Protein AF-A0A3R7BDP9-F1 (afdb_monomer_lite)

Secondary structure (DSSP, 8-state):
-HHHHHHHHHHHTTPPPHHHHHHHHHHHTTS----------S------TTHHHHHHHHHHHHHHHHHH-HHHHHHHSHHHIIIIIHHHHHHHTT-S-HHHHHHHHHHHHHHHHHHGGG-HHHHHHIIIIIIIHHHH-TTS-HHHHHHHHHHHHHHHH-HHHHHHHIIIIIT-SSS--HHHHHHHHHHHHHT-----S----TTS-HHHHHHHHHHHHHHHHHHHHHHHHHHHHHHHHTTHHHHHHHHHHHTT-SS------------------SSS--HHHHHHHHHHHHHHHHHHHHHHHH-HHHHHHHHHHTTSS-SSHHHHHHHHHHTTTTS-S--

Foldseek 3Di:
DVLVLLQVLLVLLQDDAPQLVVVVVVVVPPDDDDDDDDDDDPDPDDRPVCSVVSNLVSLVVLLVCLVPVPDVCLVPCLVVCVPRVLVSLVSQCPDPDLSSVLSSLSSVLSCCVRHVVSCLVSVLCCCVCRLLVLLVDPPHDLSSVLSSLVSLLSCLLALVSLLCLCLSAVLDLVHHRSSVSSLVSLVCLLVFPPPPDDDPDPPDDPVRVVVVVVSSVSSNVSSVSSVCSNVVSVCVVVCVVVVVVVVVVVVVPPDDDDDDDDPDPDDDPQPCPPDNAHSVRSNVVSVVVVVQLLVLLVLCQVPVVRSVVSCCVVVVFPPDPVRVVVCCVVCVVSHDPPD

pLDDT: mean 80.29, std 20.49, range [28.42, 98.0]

Radius of gyration: 26.38 Å; chains: 1; bounding box: 64×90×65 Å

InterPro domains:
  IPR000904 Sec7 domain [PF01369] (291-339)
  IPR016024 Armadillo-type fold [SSF48371] (57-263)
  IPR032691 Mon2/Sec7/BIG1-like, HUS domain [PF12783] (1-177)
  IPR035999 Sec7 domain superfamily [SSF48425] (283-339)

Structure (mmCIF, N/CA/C/O backbone):
data_AF-A0A3R7BDP9-F1
#
_entry.id   AF-A0A3R7BDP9-F1
#
loop_
_atom_site.group_PDB
_atom_site.id
_atom_site.type_symbol
_atom_site.label_atom_id
_atom_site.label_alt_id
_atom_site.label_comp_id
_atom_site.label_asym_id
_atom_site.label_entity_id
_atom_site.label_seq_id
_atom_site.pdbx_PDB_ins_code
_atom_site.Cartn_x
_atom_site.Cartn_y
_atom_site.Cartn_z
_atom_site.occupancy
_atom_site.B_iso_or_equiv
_atom_site.auth_seq_id
_atom_site.auth_comp_id
_atom_site.auth_asym_id
_atom_site.auth_atom_id
_atom_site.pdbx_PDB_model_num
ATOM 1 N N . ASP A 1 1 ? -26.318 16.626 -6.278 1.00 86.50 1 ASP A N 1
ATOM 2 C CA . ASP A 1 1 ? -26.434 16.432 -4.813 1.00 86.50 1 ASP A CA 1
ATOM 3 C C . ASP A 1 1 ? -25.473 15.398 -4.231 1.00 86.50 1 ASP A C 1
ATOM 5 O O . ASP A 1 1 ? -24.670 15.774 -3.387 1.00 86.50 1 ASP A O 1
ATOM 9 N N . ALA A 1 2 ? -25.443 14.146 -4.709 1.00 91.94 2 ALA A N 1
ATOM 10 C CA . ALA A 1 2 ? -24.573 13.096 -4.142 1.00 91.94 2 ALA A CA 1
ATOM 11 C C . ALA A 1 2 ? -23.064 13.447 -4.097 1.00 91.94 2 ALA A C 1
ATOM 13 O O . ALA A 1 2 ? -22.406 13.220 -3.085 1.00 91.94 2 ALA A O 1
ATOM 14 N N . PHE A 1 3 ? -22.520 14.070 -5.151 1.00 93.75 3 PHE A N 1
ATOM 15 C CA . PHE A 1 3 ? -21.126 14.544 -5.179 1.00 93.75 3 PHE A CA 1
ATOM 16 C C . PHE A 1 3 ? -20.821 15.586 -4.096 1.00 93.75 3 PHE A C 1
ATOM 18 O O . PHE A 1 3 ? -19.758 15.554 -3.478 1.00 93.75 3 PHE A O 1
ATOM 25 N N . LEU A 1 4 ? -21.758 16.509 -3.854 1.00 95.62 4 LEU A N 1
ATOM 26 C CA . LEU A 1 4 ? -21.604 17.543 -2.834 1.00 95.62 4 LEU A CA 1
ATOM 27 C C . LEU A 1 4 ? -21.655 16.932 -1.437 1.00 95.62 4 LEU A C 1
ATOM 29 O O . LEU A 1 4 ? -20.818 17.285 -0.614 1.00 95.62 4 LEU A O 1
ATOM 33 N N . LEU A 1 5 ? -22.575 15.993 -1.194 1.00 96.12 5 LEU A N 1
ATOM 34 C CA . LEU A 1 5 ? -22.660 15.271 0.074 1.00 96.12 5 LEU A CA 1
ATOM 35 C C . LEU A 1 5 ? -21.362 14.509 0.366 1.00 96.12 5 LEU A C 1
ATOM 37 O O . LEU A 1 5 ? -20.762 14.715 1.417 1.00 96.12 5 LEU A O 1
ATOM 41 N N . PHE A 1 6 ? -20.888 13.700 -0.586 1.00 97.06 6 PHE A N 1
ATOM 42 C CA . PHE A 1 6 ? -19.653 12.928 -0.430 1.00 97.06 6 PHE A CA 1
ATOM 43 C C . PHE A 1 6 ? -18.446 13.831 -0.149 1.00 97.06 6 PHE A C 1
ATOM 45 O O . PHE A 1 6 ? -17.682 13.593 0.787 1.00 97.06 6 PHE A O 1
ATOM 52 N N . ARG A 1 7 ? -18.309 14.923 -0.914 1.00 96.94 7 ARG A N 1
ATOM 53 C CA . ARG A 1 7 ? -17.251 15.914 -0.699 1.00 96.94 7 ARG A CA 1
ATOM 54 C C . ARG A 1 7 ? -17.352 16.566 0.680 1.00 96.94 7 ARG A C 1
ATOM 56 O O . ARG A 1 7 ? -16.331 16.757 1.334 1.00 96.94 7 ARG A O 1
ATOM 63 N N . SER A 1 8 ? -18.555 16.929 1.118 1.00 97.06 8 SER A N 1
ATOM 64 C CA . SER A 1 8 ? -18.778 17.539 2.432 1.00 97.06 8 SER A CA 1
ATOM 65 C C . SER A 1 8 ? -18.408 16.586 3.565 1.00 97.06 8 SER A C 1
ATOM 67 O O . SER A 1 8 ? -17.702 17.010 4.474 1.00 97.06 8 SER A O 1
ATOM 69 N N . LEU A 1 9 ? -18.785 15.306 3.476 1.00 97.50 9 LEU A N 1
ATOM 70 C CA . LEU A 1 9 ? -18.394 14.285 4.453 1.00 97.50 9 LEU A CA 1
ATOM 71 C C . LEU A 1 9 ? -16.869 14.147 4.544 1.00 97.50 9 LEU A C 1
ATOM 73 O O . LEU A 1 9 ? -16.326 14.226 5.642 1.00 97.50 9 LEU A O 1
ATOM 77 N N . CYS A 1 10 ? -16.171 14.067 3.404 1.00 97.44 10 CYS A N 1
ATOM 78 C CA . CYS A 1 10 ? -14.703 14.029 3.383 1.00 97.44 10 CYS A CA 1
ATOM 79 C C . CYS A 1 10 ? -14.077 15.278 4.029 1.00 97.44 10 CYS A C 1
ATOM 81 O O . CYS A 1 10 ? -13.049 15.206 4.691 1.00 97.44 10 CYS A O 1
ATOM 83 N N . ARG A 1 11 ? -14.677 16.460 3.843 1.00 95.31 11 ARG A N 1
ATOM 84 C CA . ARG A 1 11 ? -14.175 17.696 4.467 1.00 95.31 11 ARG A CA 1
ATOM 85 C C . ARG A 1 11 ? -14.415 17.729 5.971 1.00 95.31 11 ARG A C 1
ATOM 87 O O . ARG A 1 11 ? -13.566 18.239 6.694 1.00 95.31 11 ARG A O 1
ATOM 94 N N . ILE A 1 12 ? -15.549 17.212 6.441 1.00 94.44 12 ILE A N 1
ATOM 95 C CA . ILE A 1 12 ? -15.834 17.121 7.877 1.00 94.44 12 ILE A CA 1
ATOM 96 C C . ILE A 1 12 ? -14.863 16.133 8.533 1.00 94.44 12 ILE A C 1
ATOM 98 O O . ILE A 1 12 ? -14.304 16.454 9.581 1.00 94.44 12 ILE A O 1
ATOM 102 N N . SER A 1 13 ? -14.566 15.002 7.884 1.00 95.38 13 SER A N 1
ATOM 103 C CA . SER A 1 13 ? -13.598 14.027 8.395 1.00 95.38 13 SER A CA 1
ATOM 104 C C . SER A 1 13 ? -12.151 14.532 8.431 1.00 95.38 13 SER A C 1
ATOM 106 O O . SER A 1 13 ? -11.326 13.900 9.078 1.00 95.38 13 SER A O 1
ATOM 108 N N . MET A 1 14 ? -11.829 15.668 7.804 1.00 90.75 14 MET A N 1
ATOM 109 C CA . MET A 1 14 ? -10.498 16.299 7.837 1.00 90.75 14 MET A CA 1
ATOM 110 C C . MET A 1 14 ? -10.357 17.420 8.873 1.00 90.75 14 MET A C 1
ATOM 112 O O . MET A 1 14 ? -9.283 18.013 8.997 1.00 90.75 14 MET A O 1
ATOM 116 N N . ARG A 1 15 ? -11.419 17.759 9.620 1.00 88.38 15 ARG A N 1
ATOM 117 C CA . ARG A 1 15 ? -11.328 18.813 10.642 1.00 88.38 15 ARG A CA 1
ATOM 118 C C . ARG A 1 15 ? -10.233 18.472 11.656 1.00 88.38 15 ARG A C 1
ATOM 120 O O . ARG A 1 15 ? -10.148 17.335 12.125 1.00 88.38 15 ARG A O 1
ATOM 127 N N . SER A 1 16 ? -9.381 19.455 11.945 1.00 80.31 16 SER A N 1
ATOM 128 C CA . SER A 1 16 ? -8.284 19.280 12.893 1.00 80.31 16 SER A CA 1
ATOM 129 C C . SER A 1 16 ? -8.830 19.127 14.306 1.00 80.31 16 SER A C 1
ATOM 131 O O . SER A 1 16 ? -9.787 19.808 14.676 1.00 80.31 16 SER A O 1
ATOM 133 N N . LEU A 1 17 ? -8.213 18.240 15.077 1.00 81.00 17 LEU A N 1
ATOM 134 C CA . LEU A 1 17 ? -8.449 18.094 16.508 1.00 81.00 17 LEU A CA 1
ATOM 135 C C . LEU A 1 17 ? -7.283 18.750 17.264 1.00 81.00 17 LEU A C 1
ATOM 137 O O . LEU A 1 17 ? -6.182 18.886 16.717 1.00 81.00 17 LEU A O 1
ATOM 141 N N . ALA A 1 18 ? -7.515 19.180 18.505 1.00 65.81 18 ALA A N 1
ATOM 142 C CA . ALA A 1 18 ? -6.522 19.905 19.303 1.00 65.81 18 ALA A CA 1
ATOM 143 C C . ALA A 1 18 ? -5.195 19.127 19.436 1.00 65.81 18 ALA A C 1
ATOM 145 O O . ALA A 1 18 ? -4.117 19.689 19.240 1.00 65.81 18 ALA A O 1
ATOM 146 N N . GLU A 1 19 ? -5.270 17.812 19.662 1.00 60.84 19 GLU A N 1
ATOM 147 C CA . GLU A 1 19 ? -4.094 16.942 19.818 1.00 60.84 19 GLU A CA 1
ATOM 148 C C . GLU A 1 19 ? -3.372 16.632 18.495 1.00 60.84 19 GLU A C 1
ATOM 150 O O . GLU A 1 19 ? -2.145 16.532 18.482 1.00 60.84 19 GLU A O 1
ATOM 155 N N . ASP A 1 20 ? -4.088 16.550 17.366 1.00 58.97 20 ASP A N 1
ATOM 156 C CA . ASP A 1 20 ? -3.469 16.395 16.037 1.00 58.97 20 ASP A CA 1
ATOM 157 C C . ASP A 1 20 ? -2.680 17.672 15.654 1.00 58.97 20 ASP A C 1
ATOM 159 O O . ASP A 1 20 ? -1.606 17.611 15.050 1.00 58.97 20 ASP A O 1
ATOM 163 N N . SER A 1 21 ? -3.186 18.844 16.062 1.00 55.91 21 SER A N 1
ATOM 164 C CA . SER A 1 21 ? -2.571 20.155 15.796 1.00 55.91 21 SER A CA 1
ATOM 165 C C . SER A 1 21 ? -1.286 20.372 16.605 1.00 55.91 21 SER A C 1
ATOM 167 O O . SER A 1 21 ? -0.321 20.944 16.096 1.00 55.91 21 SER A O 1
ATOM 169 N N . ALA A 1 22 ? -1.243 19.880 17.848 1.00 51.03 22 ALA A N 1
ATOM 170 C CA . ALA A 1 22 ? -0.070 19.967 18.717 1.00 51.03 22 ALA A CA 1
ATOM 171 C C . ALA A 1 22 ? 1.094 19.085 18.224 1.00 51.03 22 ALA A C 1
ATOM 173 O O . ALA A 1 22 ? 2.247 19.523 18.229 1.00 51.03 22 ALA A O 1
ATOM 174 N N . ALA A 1 23 ? 0.808 17.877 17.727 1.00 51.50 23 ALA A N 1
ATOM 175 C CA . ALA A 1 23 ? 1.821 17.000 17.133 1.00 51.50 23 ALA A CA 1
ATOM 176 C C . ALA A 1 23 ? 2.399 17.586 15.829 1.00 51.50 23 ALA A C 1
ATOM 178 O O . ALA A 1 23 ? 3.617 17.584 15.637 1.00 51.50 23 ALA A O 1
ATOM 179 N N . ALA A 1 24 ? 1.551 18.173 14.973 1.00 50.19 24 ALA A N 1
ATOM 180 C CA . ALA A 1 24 ? 1.990 18.859 13.755 1.00 50.19 24 ALA A CA 1
ATOM 181 C C . ALA A 1 24 ? 2.851 20.103 14.052 1.00 50.19 24 ALA A C 1
ATOM 183 O O . ALA A 1 24 ? 3.868 20.320 13.393 1.00 50.19 24 ALA A O 1
ATOM 184 N N . ALA A 1 25 ? 2.495 20.888 15.075 1.00 45.09 25 ALA A N 1
ATOM 185 C CA . ALA A 1 25 ? 3.284 22.041 15.511 1.00 45.09 25 ALA A CA 1
ATOM 186 C C . ALA A 1 25 ? 4.656 21.630 16.071 1.00 45.09 25 ALA A C 1
ATOM 188 O O . ALA A 1 25 ? 5.663 22.263 15.761 1.00 45.09 25 ALA A O 1
ATOM 189 N N . THR A 1 26 ? 4.717 20.527 16.822 1.00 44.56 26 THR A N 1
ATOM 190 C CA . THR A 1 26 ? 5.970 20.013 17.401 1.00 44.56 26 THR A CA 1
ATOM 191 C C . THR A 1 26 ? 6.921 19.468 16.323 1.00 44.56 26 THR A C 1
ATOM 193 O O . THR A 1 26 ? 8.138 19.613 16.436 1.00 44.56 26 THR A O 1
ATOM 196 N N . ALA A 1 27 ? 6.383 18.915 15.228 1.00 45.78 27 ALA A N 1
ATOM 197 C CA . ALA A 1 27 ? 7.169 18.492 14.066 1.00 45.78 27 ALA A CA 1
ATOM 198 C C . ALA A 1 27 ? 7.716 19.668 13.227 1.00 45.78 27 ALA A C 1
ATOM 200 O O . ALA A 1 27 ? 8.708 19.504 12.522 1.00 45.78 27 ALA A O 1
ATOM 201 N N . MET A 1 28 ? 7.104 20.857 13.309 1.00 45.81 28 MET A N 1
ATOM 202 C CA . MET A 1 28 ? 7.536 22.056 12.571 1.00 45.81 28 MET A CA 1
ATOM 203 C C . MET A 1 28 ? 8.480 22.978 13.362 1.00 45.81 28 MET A C 1
ATOM 205 O O . MET A 1 28 ? 9.058 23.898 12.788 1.00 45.81 28 MET A O 1
ATOM 209 N N . THR A 1 29 ? 8.699 22.740 14.659 1.00 41.34 29 THR A N 1
ATOM 210 C CA . THR A 1 29 ? 9.553 23.597 15.507 1.00 41.34 29 THR A CA 1
ATOM 211 C C . THR A 1 29 ? 11.067 23.352 15.400 1.00 41.34 29 THR A C 1
ATOM 213 O O . THR A 1 29 ? 11.829 23.958 16.148 1.00 41.34 29 THR A O 1
ATOM 216 N N . SER A 1 30 ? 11.548 22.535 14.454 1.00 43.03 30 SER A N 1
ATOM 217 C CA . SER A 1 30 ? 12.991 22.315 14.232 1.00 43.03 30 SER A CA 1
ATOM 218 C C . SER A 1 30 ? 13.639 23.215 13.165 1.00 43.03 30 SER A C 1
ATOM 220 O O . SER A 1 30 ? 14.767 22.953 12.755 1.00 43.03 30 SER A O 1
ATOM 222 N N . SER A 1 31 ? 12.991 24.301 12.734 1.00 38.66 31 SER A N 1
ATOM 223 C CA . SER A 1 31 ? 13.643 25.347 11.929 1.00 38.66 31 SER A CA 1
ATOM 224 C C . SER A 1 31 ? 13.213 26.744 12.377 1.00 38.66 31 SER A C 1
ATOM 226 O O . SER A 1 31 ? 12.032 27.041 12.517 1.00 38.66 31 SER A O 1
ATOM 228 N N . SER A 1 32 ? 14.211 27.573 12.649 1.00 37.50 32 SER A N 1
ATOM 229 C CA . SER A 1 32 ? 14.198 28.803 13.437 1.00 37.50 32 SER A CA 1
ATOM 230 C C . SER A 1 32 ? 13.490 30.029 12.834 1.00 37.50 32 SER A C 1
ATOM 232 O O . SER A 1 32 ? 13.577 30.291 11.640 1.00 37.50 32 SER A O 1
ATOM 234 N N . SER A 1 33 ? 12.962 30.842 13.761 1.00 35.56 33 SER A N 1
ATOM 235 C CA . SER A 1 33 ? 12.969 32.320 13.847 1.00 35.56 33 SER A CA 1
ATOM 236 C C . SER A 1 33 ? 12.264 33.207 12.799 1.00 35.56 33 SER A C 1
ATOM 238 O O . SER A 1 33 ? 12.723 33.379 11.677 1.00 35.56 33 SER A O 1
ATOM 240 N N . SER A 1 34 ? 11.272 33.940 13.333 1.00 36.66 34 SER A N 1
ATOM 241 C CA . SER A 1 34 ? 10.932 35.364 13.121 1.00 36.66 34 SER A CA 1
ATOM 242 C C . SER A 1 34 ? 10.521 35.869 11.732 1.00 36.66 34 SER A C 1
ATOM 244 O O . SER A 1 34 ? 11.372 36.172 10.906 1.00 36.66 34 SER A O 1
ATOM 246 N N . ALA A 1 35 ? 9.228 36.185 11.587 1.00 30.91 35 ALA A N 1
ATOM 247 C CA . ALA A 1 35 ? 8.749 37.525 11.214 1.00 30.91 35 ALA A CA 1
ATOM 248 C C . ALA A 1 35 ? 7.220 37.607 11.373 1.00 30.91 35 ALA A C 1
ATOM 250 O O . ALA A 1 35 ? 6.476 36.811 10.806 1.00 30.91 35 ALA A O 1
ATOM 251 N N . ALA A 1 36 ? 6.753 38.583 12.150 1.00 38.44 36 ALA A N 1
ATOM 252 C CA . ALA A 1 36 ? 5.343 38.911 12.294 1.00 38.44 36 ALA A CA 1
ATOM 253 C C . ALA A 1 36 ? 4.809 39.576 11.014 1.00 38.44 36 ALA A C 1
ATOM 255 O O . ALA A 1 36 ? 5.413 40.519 10.510 1.00 38.44 36 ALA A O 1
ATOM 256 N N . THR A 1 37 ? 3.650 39.135 10.525 1.00 30.19 37 THR A N 1
ATOM 257 C CA . THR A 1 37 ? 2.781 39.931 9.645 1.00 30.19 37 THR A CA 1
ATOM 258 C C . THR A 1 37 ? 1.323 39.610 9.956 1.00 30.19 37 THR A C 1
ATOM 260 O O . THR A 1 37 ? 0.876 38.468 9.914 1.00 30.19 37 THR A O 1
ATOM 263 N N . THR A 1 38 ? 0.586 40.649 10.330 1.00 36.75 38 THR A N 1
ATOM 264 C CA . THR A 1 38 ? -0.829 40.624 10.688 1.00 36.75 38 THR A CA 1
ATOM 265 C C . THR A 1 38 ? -1.695 40.505 9.436 1.00 36.75 38 THR A C 1
ATOM 267 O O . THR A 1 38 ? -1.751 41.441 8.641 1.00 36.75 38 THR A O 1
ATOM 270 N N . SER A 1 39 ? -2.426 39.401 9.288 1.00 33.16 39 SER A N 1
ATOM 271 C CA . SER A 1 39 ? -3.641 39.367 8.468 1.00 33.16 39 SER A CA 1
ATOM 272 C C . SER A 1 39 ? -4.753 38.672 9.252 1.00 33.16 39 SER A C 1
ATOM 274 O O . SER A 1 39 ? -4.619 37.534 9.697 1.00 33.16 39 SER A O 1
ATOM 276 N N . ALA A 1 40 ? -5.817 39.428 9.510 1.00 39.19 40 ALA A N 1
ATOM 277 C CA . ALA A 1 40 ? -6.972 39.018 10.288 1.00 39.19 40 ALA A CA 1
ATOM 278 C C . ALA A 1 40 ? -7.794 37.974 9.514 1.00 39.19 40 ALA A C 1
ATOM 280 O O . ALA A 1 40 ? -8.648 38.316 8.698 1.00 39.19 40 ALA A O 1
ATOM 281 N N . GLY A 1 41 ? -7.516 36.695 9.765 1.00 35.41 41 GLY A N 1
ATOM 282 C CA . GLY A 1 41 ? -8.473 35.606 9.567 1.00 35.41 41 GLY A CA 1
ATOM 283 C C . GLY A 1 41 ? -9.358 35.443 10.811 1.00 35.41 41 GLY A C 1
ATOM 284 O O . GLY A 1 41 ? -8.960 35.881 11.893 1.00 35.41 41 GLY A O 1
ATOM 285 N N . PRO A 1 42 ? -10.558 34.842 10.691 1.00 36.94 42 PRO A N 1
ATOM 286 C CA . PRO A 1 42 ? -11.438 34.620 11.836 1.00 36.94 42 PRO A CA 1
ATOM 287 C C . PRO A 1 42 ? -10.728 33.755 12.891 1.00 36.94 42 PRO A C 1
ATOM 289 O O . PRO A 1 42 ? -9.858 32.956 12.532 1.00 36.94 42 PRO A O 1
ATOM 292 N N . PRO A 1 43 ? -11.068 33.915 14.181 1.00 39.94 43 PRO A N 1
ATOM 293 C CA . PRO A 1 43 ? -10.314 33.324 15.278 1.00 39.94 43 PRO A CA 1
ATOM 294 C C . PRO A 1 43 ? -10.254 31.798 15.131 1.00 39.94 43 PRO A C 1
ATOM 296 O O . PRO A 1 43 ? -11.265 31.107 15.248 1.00 39.94 43 PRO A O 1
ATOM 299 N N . GLN A 1 44 ? -9.054 31.269 14.877 1.00 45.53 44 GLN A N 1
ATOM 300 C CA . GLN A 1 44 ? -8.712 29.872 15.141 1.00 45.53 44 GLN A CA 1
ATOM 301 C C . GLN A 1 44 ? -8.721 29.699 16.663 1.00 45.53 44 GLN A C 1
ATOM 303 O O . GLN A 1 44 ? -7.724 29.940 17.335 1.00 45.53 44 GLN A O 1
ATOM 308 N N . GLY A 1 45 ? -9.894 29.410 17.217 1.00 46.09 45 GLY A N 1
ATOM 309 C CA . GLY A 1 45 ? -10.100 29.444 18.659 1.00 46.09 45 GLY A CA 1
ATOM 310 C C . GLY A 1 45 ? -11.531 29.114 19.042 1.00 46.09 45 GLY A C 1
ATOM 311 O O . GLY A 1 45 ? -12.230 29.940 19.614 1.00 46.09 45 GLY A O 1
ATOM 312 N N . SER A 1 46 ? -11.965 27.904 18.715 1.00 43.00 46 SER A N 1
ATOM 313 C CA . SER A 1 46 ? -12.984 27.196 19.484 1.00 43.00 46 SER A CA 1
ATOM 314 C C . SER A 1 46 ? -12.784 25.715 19.204 1.00 43.00 46 SER A C 1
ATOM 316 O O . SER A 1 46 ? -13.023 25.280 18.075 1.00 43.00 46 SER A O 1
ATOM 318 N N . ASP A 1 47 ? -12.310 24.960 20.193 1.00 55.00 47 ASP A N 1
ATOM 319 C CA . ASP A 1 47 ? -12.403 23.504 20.167 1.00 55.00 47 ASP A CA 1
ATOM 320 C C . ASP A 1 47 ? -13.878 23.165 19.968 1.00 55.00 47 ASP A C 1
ATOM 322 O O . ASP A 1 47 ? -14.691 23.370 20.867 1.00 55.00 47 ASP A O 1
ATOM 326 N N . ASP A 1 48 ? -14.252 22.759 18.753 1.00 65.69 48 ASP A N 1
ATOM 327 C CA . ASP A 1 48 ? -15.595 22.268 18.475 1.00 65.69 48 ASP A CA 1
ATOM 328 C C . ASP A 1 48 ? -15.751 20.983 19.304 1.00 65.69 48 ASP A C 1
ATOM 330 O O . ASP A 1 48 ? -15.099 19.981 18.984 1.00 65.69 48 ASP A O 1
ATOM 334 N N . PRO A 1 49 ? -16.572 20.985 20.376 1.00 71.06 49 PRO A N 1
ATOM 335 C CA . PRO A 1 49 ? -16.689 19.843 21.285 1.00 71.06 49 PRO A CA 1
ATOM 336 C C . PRO A 1 49 ? -17.174 18.587 20.558 1.00 71.06 49 PRO A C 1
ATOM 338 O O . PRO A 1 49 ? -16.979 17.464 21.020 1.00 71.06 49 PRO A O 1
ATOM 341 N N . PHE A 1 50 ? -17.796 18.782 19.394 1.00 84.81 50 PHE A N 1
ATOM 342 C CA . PHE A 1 50 ? -18.333 17.740 18.545 1.00 84.81 50 PHE A CA 1
ATOM 343 C C . PHE A 1 50 ? -17.417 17.409 17.365 1.00 84.81 50 PHE A C 1
ATOM 345 O O . PHE A 1 50 ? -17.789 16.559 16.560 1.00 84.81 50 PHE A O 1
ATOM 352 N N . ALA A 1 51 ? -16.227 18.008 17.231 1.00 87.56 51 ALA A N 1
ATOM 353 C CA . ALA A 1 51 ? -15.330 17.749 16.100 1.00 87.56 51 ALA A CA 1
ATOM 354 C C . ALA A 1 51 ? -14.909 16.279 16.025 1.00 87.56 51 ALA A C 1
ATOM 356 O O . ALA A 1 51 ? -14.938 15.681 14.948 1.00 87.56 51 ALA A O 1
ATOM 357 N N . PHE A 1 52 ? -14.576 15.682 17.174 1.00 90.44 52 PHE A N 1
ATOM 358 C CA . PHE A 1 52 ? -14.216 14.269 17.269 1.00 90.44 52 PHE A CA 1
ATOM 359 C C . PHE A 1 52 ? -15.374 13.365 16.818 1.00 90.44 52 PHE A C 1
ATOM 361 O O . PHE A 1 52 ? -15.216 12.538 15.920 1.00 90.44 52 PHE A O 1
ATOM 368 N N . GLN A 1 53 ? -16.570 13.584 17.370 1.00 93.00 53 GLN A N 1
ATOM 369 C CA . GLN A 1 53 ? -17.769 12.814 17.027 1.00 93.00 53 GLN A CA 1
ATOM 370 C C . GLN A 1 53 ? -18.181 13.020 15.563 1.00 93.00 53 GLN A C 1
ATOM 372 O O . GLN A 1 53 ? -18.494 12.061 14.863 1.00 93.00 53 GLN A O 1
ATOM 377 N N . SER A 1 54 ? -18.116 14.256 15.069 1.00 93.19 54 SER A N 1
ATOM 378 C CA . SER A 1 54 ? -18.412 14.601 13.676 1.00 93.19 54 SER A CA 1
ATOM 379 C C . SER A 1 54 ? -17.460 13.900 12.714 1.00 93.19 54 SER A C 1
ATOM 381 O O . SER A 1 54 ? -17.891 13.444 11.653 1.00 93.19 54 SER A O 1
ATOM 383 N N . LYS A 1 55 ? -16.176 13.785 13.079 1.00 94.81 55 LYS A N 1
ATOM 384 C CA . LYS A 1 55 ? -15.176 13.051 12.301 1.00 94.81 55 LYS A CA 1
ATOM 385 C C . LYS A 1 55 ? -15.510 11.558 12.244 1.00 94.81 55 LYS A C 1
ATOM 387 O O . LYS A 1 55 ? -15.546 11.016 11.141 1.00 94.81 55 LYS A O 1
ATOM 392 N N . LEU A 1 56 ? -15.820 10.926 13.380 1.00 95.62 56 LEU A N 1
ATOM 393 C CA . LEU A 1 56 ? -16.215 9.511 13.427 1.00 95.62 56 LEU A CA 1
ATOM 394 C C . LEU A 1 56 ? -17.468 9.238 12.589 1.00 95.62 56 LEU A C 1
ATOM 396 O O . LEU A 1 56 ? -17.424 8.429 11.667 1.00 95.62 56 LEU A O 1
ATOM 400 N N . VAL A 1 57 ? -18.546 9.992 12.821 1.00 97.06 57 VAL A N 1
ATOM 401 C CA . VAL A 1 57 ? -19.803 9.834 12.072 1.00 97.06 57 VAL A CA 1
ATOM 402 C C . VAL A 1 57 ? -19.583 10.046 10.574 1.00 97.06 57 VAL A C 1
ATOM 404 O O . VAL A 1 57 ? -20.126 9.308 9.756 1.00 97.06 57 VAL A O 1
ATOM 407 N N . SER A 1 58 ? -18.757 11.021 10.185 1.00 97.62 58 SER A N 1
ATOM 408 C CA . SER A 1 58 ? -18.455 11.253 8.768 1.00 97.62 58 SER A CA 1
ATOM 409 C C . SER A 1 58 ? -17.730 10.069 8.135 1.00 97.62 58 SER A C 1
ATOM 411 O O . SER A 1 58 ? -18.072 9.684 7.018 1.00 97.62 58 SER A O 1
ATOM 413 N N . LEU A 1 59 ? -16.762 9.472 8.834 1.00 97.94 59 LEU A N 1
ATOM 414 C CA . LEU A 1 59 ? -16.053 8.285 8.357 1.00 97.94 59 LEU A CA 1
ATOM 415 C C . LEU A 1 59 ? -16.971 7.054 8.280 1.00 97.94 59 LEU A C 1
ATOM 417 O O . LEU A 1 59 ? -16.908 6.328 7.289 1.00 97.94 59 LEU A O 1
ATOM 421 N N . ASP A 1 60 ? -17.874 6.855 9.243 1.00 98.00 60 ASP A N 1
ATOM 422 C CA . ASP A 1 60 ? -18.867 5.769 9.209 1.00 98.00 60 ASP A CA 1
ATOM 423 C C . ASP A 1 60 ? -19.856 5.920 8.045 1.00 98.00 60 ASP A C 1
ATOM 425 O O . ASP A 1 60 ? -20.185 4.952 7.348 1.00 98.00 60 ASP A O 1
ATOM 429 N N . LEU A 1 61 ? -20.310 7.147 7.781 1.00 98.00 61 LEU A N 1
ATOM 430 C CA . LEU A 1 61 ? -21.162 7.440 6.630 1.00 98.00 61 LEU A CA 1
ATOM 431 C C . LEU A 1 61 ? -20.413 7.213 5.315 1.00 98.00 61 LEU A C 1
ATOM 433 O O . LEU A 1 61 ? -20.972 6.624 4.392 1.00 98.00 61 LEU A O 1
ATOM 437 N N . LEU A 1 62 ? -19.143 7.623 5.226 1.00 97.88 62 LEU A N 1
ATOM 438 C CA . LEU A 1 62 ? -18.300 7.350 4.060 1.00 97.88 62 LEU A CA 1
ATOM 439 C C . LEU A 1 62 ? -18.130 5.844 3.842 1.00 97.88 62 LEU A C 1
ATOM 441 O O . LEU A 1 62 ? -18.332 5.372 2.724 1.00 97.88 62 LEU A O 1
ATOM 445 N N . LEU A 1 63 ? -17.845 5.079 4.898 1.00 97.62 63 LEU A N 1
ATOM 446 C CA . LEU A 1 63 ? -17.758 3.620 4.843 1.00 97.62 63 LEU A CA 1
ATOM 447 C C . LEU A 1 63 ? -19.070 2.995 4.346 1.00 97.62 63 LEU A C 1
ATOM 449 O O . LEU A 1 63 ? -19.060 2.115 3.483 1.00 97.62 63 LEU A O 1
ATOM 453 N N . SER A 1 64 ? -20.206 3.479 4.847 1.00 97.19 64 SER A N 1
ATOM 454 C CA . SER A 1 64 ? -21.536 3.017 4.439 1.00 97.19 64 SER A CA 1
ATOM 455 C C . SER A 1 64 ? -21.815 3.310 2.962 1.00 97.19 64 SER A C 1
ATOM 457 O O . SER A 1 64 ? -22.316 2.442 2.243 1.00 97.19 64 SER A O 1
ATOM 459 N N . ILE A 1 65 ? -21.435 4.501 2.482 1.00 96.00 65 ILE A N 1
ATOM 460 C CA . ILE A 1 65 ? -21.552 4.891 1.071 1.00 96.00 65 ILE A CA 1
ATOM 461 C C . ILE A 1 65 ? -20.681 3.994 0.189 1.00 96.00 65 ILE A C 1
ATOM 463 O O . ILE A 1 65 ? -21.165 3.516 -0.833 1.00 96.00 65 ILE A O 1
ATOM 467 N N . LEU A 1 66 ? -19.429 3.719 0.572 1.00 95.50 66 LEU A N 1
ATOM 468 C CA . LEU A 1 66 ? -18.546 2.848 -0.212 1.00 95.50 66 LEU A CA 1
ATOM 469 C C . LEU A 1 66 ? -19.092 1.418 -0.320 1.00 95.50 66 LEU A C 1
ATOM 471 O O . LEU A 1 66 ? -19.046 0.818 -1.391 1.00 95.50 66 LEU A O 1
ATOM 475 N N . ASN A 1 67 ? -19.643 0.869 0.764 1.00 94.88 67 ASN A N 1
ATOM 476 C CA . ASN A 1 67 ? -20.226 -0.475 0.745 1.00 94.88 67 ASN A CA 1
ATOM 477 C C . ASN A 1 67 ? -21.523 -0.552 -0.074 1.00 94.88 67 ASN A C 1
ATOM 479 O O . ASN A 1 67 ? -21.803 -1.584 -0.680 1.00 94.88 67 ASN A O 1
ATOM 483 N N . SER A 1 68 ? -22.291 0.540 -0.130 1.00 92.88 68 SER A N 1
ATOM 484 C CA . SER A 1 68 ? -23.648 0.550 -0.701 1.00 92.88 68 SER A CA 1
ATOM 485 C C . SER A 1 68 ? -23.759 1.256 -2.059 1.00 92.88 68 SER A C 1
ATOM 487 O O . SER A 1 68 ? -24.814 1.213 -2.685 1.00 92.88 68 SER A O 1
ATOM 489 N N . GLY A 1 69 ? -22.702 1.924 -2.533 1.00 87.25 69 GLY A N 1
ATOM 490 C CA . GLY A 1 69 ? -22.761 2.847 -3.674 1.00 87.25 69 GLY A CA 1
ATOM 491 C C . GLY A 1 69 ? -23.047 2.199 -5.036 1.00 87.25 69 GLY A C 1
ATOM 492 O O . GLY A 1 69 ? -23.479 2.878 -5.968 1.00 87.25 69 GLY A O 1
ATOM 493 N N . GLY A 1 70 ? -22.837 0.888 -5.169 1.00 90.19 70 GLY A N 1
ATOM 494 C CA . GLY A 1 70 ? -23.060 0.155 -6.418 1.00 90.19 70 GLY A CA 1
ATOM 495 C C . GLY A 1 70 ? -22.130 0.574 -7.577 1.00 90.19 70 GLY A C 1
ATOM 496 O O . GLY A 1 70 ? -21.225 1.393 -7.402 1.00 90.19 70 GLY A O 1
ATOM 497 N N . PRO A 1 71 ? -22.319 0.011 -8.789 1.00 90.56 71 PRO A N 1
ATOM 498 C CA . PRO A 1 71 ? -21.428 0.245 -9.934 1.00 90.56 71 PRO A CA 1
ATOM 499 C C . PRO A 1 71 ? -21.374 1.708 -10.393 1.00 90.56 71 PRO A C 1
ATOM 501 O O . PRO A 1 71 ? -20.300 2.242 -10.640 1.00 90.56 71 PRO A O 1
ATOM 504 N N . THR A 1 72 ? -22.517 2.401 -10.430 1.00 91.00 72 THR A N 1
ATOM 505 C CA . THR A 1 72 ? -22.567 3.802 -10.877 1.00 91.00 72 THR A CA 1
ATOM 506 C C . THR A 1 72 ? -21.753 4.730 -9.979 1.00 91.00 72 THR A C 1
ATOM 508 O O . THR A 1 72 ? -21.125 5.667 -10.473 1.00 91.00 72 THR A O 1
ATOM 511 N N . PHE A 1 73 ? -21.746 4.482 -8.666 1.00 92.75 73 PHE A N 1
ATOM 512 C CA . PHE A 1 73 ? -20.865 5.200 -7.752 1.00 92.75 73 PHE A CA 1
ATOM 513 C C . PHE A 1 73 ? -19.399 4.883 -8.056 1.00 92.75 73 PHE A C 1
ATOM 515 O O . PHE A 1 73 ? -18.601 5.812 -8.177 1.00 92.75 73 PHE A O 1
ATOM 522 N N . ARG A 1 74 ? -19.067 3.596 -8.243 1.00 89.88 74 ARG A N 1
ATOM 523 C CA . ARG A 1 74 ? -17.696 3.147 -8.523 1.00 89.88 74 ARG A CA 1
ATOM 524 C C . ARG A 1 74 ? -17.079 3.840 -9.736 1.00 89.88 74 ARG A C 1
ATOM 526 O O . ARG A 1 74 ? -15.956 4.319 -9.637 1.00 89.88 74 ARG A O 1
ATOM 533 N N . ASP A 1 75 ? -17.838 4.014 -10.812 1.00 89.62 75 ASP A N 1
ATOM 534 C CA . ASP A 1 75 ? -17.315 4.647 -12.028 1.00 89.62 75 ASP A CA 1
ATOM 535 C C . ASP A 1 75 ? -17.251 6.177 -11.918 1.00 89.62 75 ASP A C 1
ATOM 537 O O . ASP A 1 75 ? -16.309 6.819 -12.384 1.00 89.62 75 ASP A O 1
ATOM 541 N N . ARG A 1 76 ? -18.263 6.799 -11.299 1.00 93.31 76 ARG A N 1
ATOM 542 C CA . ARG A 1 76 ? -18.419 8.261 -11.331 1.00 93.31 76 ARG A CA 1
ATOM 543 C C . ARG A 1 76 ? -17.687 8.999 -10.212 1.00 93.31 76 ARG A C 1
ATOM 545 O O . ARG A 1 76 ? -17.428 10.192 -10.361 1.00 93.31 76 ARG A O 1
ATOM 552 N N . PHE A 1 77 ? -17.362 8.337 -9.099 1.00 95.69 77 PHE A N 1
ATOM 553 C CA . PHE A 1 77 ? -16.769 8.990 -7.922 1.00 95.69 77 PHE A CA 1
ATOM 554 C C . PHE A 1 77 ? -15.247 8.880 -7.834 1.00 95.69 77 PHE A C 1
ATOM 556 O O . PHE A 1 77 ? -14.667 9.487 -6.934 1.00 95.69 77 PHE A O 1
ATOM 563 N N . VAL A 1 78 ? -14.583 8.200 -8.776 1.00 95.69 78 VAL A N 1
ATOM 564 C CA . VAL A 1 78 ? -13.122 7.989 -8.767 1.00 95.69 78 VAL A CA 1
ATOM 565 C C . VAL A 1 78 ? -12.349 9.289 -8.524 1.00 95.69 78 VAL A C 1
ATOM 567 O O . VAL A 1 78 ? -11.493 9.346 -7.644 1.00 95.69 78 VAL A O 1
ATOM 570 N N . THR A 1 79 ? -12.679 10.366 -9.242 1.00 96.00 79 THR A N 1
ATOM 571 C CA . THR A 1 79 ? -11.995 11.660 -9.081 1.00 96.00 79 THR A CA 1
ATOM 572 C C . THR A 1 79 ? -12.178 12.247 -7.681 1.00 96.00 79 THR A C 1
ATOM 574 O O . THR A 1 79 ? -11.213 12.736 -7.098 1.00 96.00 79 THR A O 1
ATOM 577 N N . LEU A 1 80 ? -13.385 12.176 -7.107 1.00 96.12 80 LEU A N 1
ATOM 578 C CA . LEU A 1 80 ? -13.632 12.684 -5.753 1.00 96.12 80 LEU A CA 1
ATOM 579 C C . LEU A 1 80 ? -12.964 11.816 -4.691 1.00 96.12 80 LEU A C 1
ATOM 581 O O . LEU A 1 80 ? -12.487 12.343 -3.689 1.00 96.12 80 LEU A O 1
ATOM 585 N N . ILE A 1 81 ? -12.920 10.504 -4.906 1.00 97.12 81 ILE A N 1
ATOM 586 C CA . ILE A 1 81 ? -12.212 9.581 -4.026 1.00 97.12 81 ILE A CA 1
ATOM 587 C C . ILE A 1 81 ? -10.738 9.976 -3.953 1.00 97.12 81 ILE A C 1
ATOM 589 O O . ILE A 1 81 ? -10.234 10.212 -2.859 1.00 97.12 81 ILE A O 1
ATOM 593 N N . LYS A 1 82 ? -10.081 10.156 -5.103 1.00 96.25 82 LYS A N 1
ATOM 594 C CA . LYS A 1 82 ? -8.674 10.575 -5.159 1.00 96.25 82 LYS A CA 1
ATOM 595 C C . LYS A 1 82 ? -8.433 11.928 -4.497 1.00 96.25 82 LYS A C 1
ATOM 597 O O . LYS A 1 82 ? -7.519 12.074 -3.695 1.00 96.25 82 LYS A O 1
ATOM 602 N N . GLN A 1 83 ? -9.260 12.919 -4.826 1.00 95.62 83 GLN A N 1
ATOM 603 C CA . GLN A 1 83 ? -9.033 14.305 -4.411 1.00 95.62 83 GLN A CA 1
ATOM 604 C C . GLN A 1 83 ? -9.447 14.603 -2.968 1.00 95.62 83 GLN A C 1
ATOM 606 O O . GLN A 1 83 ? -8.906 15.528 -2.369 1.00 95.62 83 GLN A O 1
ATOM 611 N N . TYR A 1 84 ? -10.417 13.868 -2.420 1.00 97.00 84 TYR A N 1
ATOM 612 C CA . TYR A 1 84 ? -10.985 14.168 -1.105 1.00 97.00 84 TYR A CA 1
ATOM 613 C C . TYR A 1 84 ? -10.862 13.002 -0.132 1.00 97.00 84 TYR A C 1
ATOM 615 O O . TYR A 1 84 ? -10.343 13.194 0.964 1.00 97.00 84 TYR A O 1
ATOM 623 N N . LEU A 1 85 ? -11.313 11.802 -0.507 1.00 97.50 85 LEU A N 1
ATOM 624 C CA . LEU A 1 85 ? -11.320 10.675 0.427 1.00 97.50 85 LEU A CA 1
ATOM 625 C C . LEU A 1 85 ? -9.899 10.201 0.744 1.00 97.50 85 LEU A C 1
ATOM 627 O O . LEU A 1 85 ? -9.557 10.075 1.914 1.00 97.50 85 LEU A O 1
ATOM 631 N N . CYS A 1 86 ? -9.055 9.998 -0.269 1.00 97.31 86 CYS A N 1
ATOM 632 C CA . CYS A 1 86 ? -7.664 9.596 -0.061 1.00 97.31 86 CYS A CA 1
ATOM 633 C C . CYS A 1 86 ? -6.910 10.635 0.779 1.00 97.31 86 CYS A C 1
ATOM 635 O O . CYS A 1 86 ? -6.227 10.276 1.728 1.00 97.31 86 CYS A O 1
ATOM 637 N N . VAL A 1 87 ? -7.100 11.928 0.509 1.00 95.25 87 VAL A N 1
ATOM 638 C CA . VAL A 1 87 ? -6.492 12.997 1.319 1.00 95.25 87 VAL A CA 1
ATOM 639 C C . VAL A 1 87 ? -6.981 12.938 2.771 1.00 95.25 87 VAL A C 1
ATOM 641 O O . VAL A 1 87 ? -6.171 13.011 3.693 1.00 95.25 87 VAL A O 1
ATOM 644 N N . SER A 1 88 ? -8.282 12.718 2.985 1.00 96.25 88 SER A N 1
ATOM 645 C CA . SER A 1 88 ? -8.831 12.567 4.334 1.00 96.25 88 SER A CA 1
ATOM 646 C C . SER A 1 88 ? -8.258 11.365 5.074 1.00 96.25 88 SER A C 1
ATOM 648 O O . SER A 1 88 ? -7.984 11.466 6.267 1.00 96.25 88 SER A O 1
ATOM 650 N N . LEU A 1 89 ? -8.098 10.232 4.397 1.00 97.06 89 LEU A N 1
ATOM 651 C CA . LEU A 1 89 ? -7.559 9.021 5.005 1.00 97.06 89 LEU A CA 1
ATOM 652 C C . LEU A 1 89 ? -6.061 9.160 5.305 1.00 97.06 89 LEU A C 1
ATOM 654 O O . LEU A 1 89 ? -5.626 8.693 6.352 1.00 97.06 89 LEU A O 1
ATOM 658 N N . LEU A 1 90 ? -5.283 9.845 4.457 1.00 94.75 90 LEU A N 1
ATOM 659 C CA . LEU A 1 90 ? -3.863 10.114 4.726 1.00 94.75 90 LEU A CA 1
ATOM 660 C C . LEU A 1 90 ? -3.669 10.881 6.039 1.00 94.75 90 LEU A C 1
ATOM 662 O O . LEU A 1 90 ? -2.786 10.536 6.814 1.00 94.75 90 LEU A O 1
ATOM 666 N N . GLN A 1 91 ? -4.518 11.877 6.306 1.00 92.81 91 GLN A N 1
ATOM 667 C CA . GLN A 1 91 ? -4.482 12.639 7.556 1.00 92.81 91 GLN A CA 1
ATOM 668 C C . GLN A 1 91 ? -4.961 11.808 8.756 1.00 92.81 91 GLN A C 1
ATOM 670 O O . GLN A 1 91 ? -4.372 11.854 9.832 1.00 92.81 91 GLN A O 1
ATOM 675 N N . ASN A 1 92 ? -6.056 11.066 8.593 1.00 95.19 92 ASN A N 1
ATOM 676 C CA . ASN A 1 92 ? -6.706 10.399 9.717 1.00 95.19 92 ASN A CA 1
ATOM 677 C C . ASN A 1 92 ? -5.999 9.108 10.151 1.00 95.19 92 ASN A C 1
ATOM 679 O O . ASN A 1 92 ? -6.020 8.782 11.335 1.00 95.19 92 ASN A O 1
ATOM 683 N N . CYS A 1 93 ? -5.324 8.399 9.241 1.00 94.94 93 CYS A N 1
ATOM 684 C CA . CYS A 1 93 ? -4.544 7.210 9.594 1.00 94.94 93 CYS A CA 1
ATOM 685 C C . CYS A 1 93 ? -3.289 7.523 10.431 1.00 94.94 93 CYS A C 1
ATOM 687 O O . CYS A 1 93 ? -2.690 6.603 10.979 1.00 94.94 93 CYS A O 1
ATOM 689 N N . THR A 1 94 ? -2.893 8.795 10.543 1.00 90.94 94 THR A N 1
ATOM 690 C CA . THR A 1 94 ? -1.792 9.254 11.406 1.00 90.94 94 THR A CA 1
ATOM 691 C C . THR A 1 94 ? -2.282 10.027 12.630 1.00 90.94 94 THR A C 1
ATOM 693 O O . THR A 1 94 ? -1.486 10.707 13.272 1.00 90.94 94 THR A O 1
ATOM 696 N N . SER A 1 95 ? -3.584 9.984 12.932 1.00 92.00 95 SER A N 1
ATOM 697 C CA . SER A 1 95 ? -4.133 10.641 14.120 1.00 92.00 95 SER A CA 1
ATOM 698 C C . SER A 1 95 ? -3.627 9.977 15.401 1.00 92.00 95 SER A C 1
ATOM 700 O O . SER A 1 95 ? -3.343 8.779 15.428 1.00 92.00 95 SER A O 1
ATOM 702 N N . ASN A 1 96 ? -3.559 10.749 16.485 1.00 90.12 96 ASN A N 1
ATOM 703 C CA . ASN A 1 96 ? -3.222 10.221 17.810 1.00 90.12 96 ASN A CA 1
ATOM 704 C C . ASN A 1 96 ? -4.353 9.371 18.412 1.00 90.12 96 ASN A C 1
ATOM 706 O O . ASN A 1 96 ? -4.116 8.576 19.320 1.00 90.12 96 ASN A O 1
ATOM 710 N N . TYR A 1 97 ? -5.578 9.521 17.905 1.00 92.56 97 TYR A N 1
ATOM 711 C CA . TYR A 1 97 ? -6.740 8.786 18.386 1.00 92.56 97 TYR A CA 1
ATOM 712 C C . TYR A 1 97 ? -6.903 7.456 17.647 1.00 92.56 97 TYR A C 1
ATOM 714 O O . TYR A 1 97 ? -7.317 7.434 16.483 1.00 92.56 97 TYR A O 1
ATOM 722 N N . THR A 1 98 ? -6.699 6.339 18.351 1.00 94.19 98 THR A N 1
ATOM 723 C CA . THR A 1 98 ? -6.801 4.998 17.758 1.00 94.19 98 THR A CA 1
ATOM 724 C C . THR A 1 98 ? -8.145 4.751 17.062 1.00 94.19 98 THR A C 1
ATOM 726 O O . THR A 1 98 ? -8.173 4.187 15.975 1.00 94.19 98 THR A O 1
ATOM 729 N N . GLN A 1 99 ? -9.262 5.233 17.618 1.00 95.06 99 GLN A N 1
ATOM 730 C CA . GLN A 1 99 ? -10.597 5.049 17.021 1.00 95.06 99 GLN A CA 1
ATOM 731 C C . GLN A 1 99 ? -10.709 5.658 15.614 1.00 95.06 99 GLN A C 1
ATOM 733 O O . GLN A 1 99 ? -11.348 5.091 14.728 1.00 95.06 99 GLN A O 1
ATOM 738 N N . ILE A 1 100 ? -10.067 6.810 15.392 1.00 95.75 100 ILE A N 1
ATOM 739 C CA . ILE A 1 100 ? -10.045 7.468 14.082 1.00 95.75 100 ILE A CA 1
ATOM 740 C C . ILE A 1 100 ? -9.171 6.667 13.116 1.00 95.75 100 ILE A C 1
ATOM 742 O O . ILE A 1 100 ? -9.569 6.465 11.965 1.00 95.75 100 ILE A O 1
ATOM 746 N N . VAL A 1 101 ? -8.012 6.191 13.581 1.00 95.81 101 VAL A N 1
ATOM 747 C CA . VAL A 1 101 ? -7.103 5.353 12.788 1.00 95.81 101 VAL A CA 1
ATOM 748 C C . VAL A 1 101 ? -7.798 4.054 12.379 1.00 95.81 101 VAL A C 1
ATOM 750 O O . VAL A 1 101 ? -7.840 3.737 11.194 1.00 95.81 101 VAL A O 1
ATOM 753 N N . GLU A 1 102 ? -8.417 3.342 13.321 1.00 96.44 102 GLU A N 1
ATOM 754 C CA . GLU A 1 102 ? -9.149 2.097 13.078 1.00 96.44 102 GLU A CA 1
ATOM 755 C C . GLU A 1 102 ? -10.250 2.281 12.027 1.00 96.44 102 GLU A C 1
ATOM 757 O O . GLU A 1 102 ? -10.303 1.547 11.036 1.00 96.44 102 GLU A O 1
ATOM 762 N N . LEU A 1 103 ? -11.112 3.287 12.199 1.00 97.50 103 LEU A N 1
ATOM 763 C CA . LEU A 1 103 ? -12.209 3.526 11.266 1.00 97.50 103 LEU A CA 1
ATOM 764 C C . LEU A 1 103 ? -11.700 3.951 9.879 1.00 97.50 103 LEU A C 1
ATOM 766 O O . LEU A 1 103 ? -12.222 3.496 8.860 1.00 97.50 103 LEU A O 1
ATOM 770 N N . SER A 1 104 ? -10.635 4.754 9.822 1.00 97.81 104 SER A N 1
ATOM 771 C CA . SER A 1 104 ? -9.993 5.153 8.561 1.00 97.81 104 SER A CA 1
ATOM 772 C C . SER A 1 104 ? -9.380 3.959 7.830 1.00 97.81 104 SER A C 1
ATOM 774 O O . SER A 1 104 ? -9.542 3.820 6.617 1.00 97.81 104 SER A O 1
ATOM 776 N N . LEU A 1 105 ? -8.743 3.046 8.561 1.00 96.81 105 LEU A N 1
ATOM 777 C CA . LEU A 1 105 ? -8.211 1.802 8.017 1.00 96.81 105 LEU A CA 1
ATOM 778 C C . LEU A 1 105 ? -9.322 0.886 7.484 1.00 96.81 105 LEU A C 1
ATOM 780 O O . LEU A 1 105 ? -9.175 0.312 6.405 1.00 96.81 105 LEU A O 1
ATOM 784 N N . ARG A 1 106 ? -10.475 0.808 8.162 1.00 96.94 106 ARG A N 1
ATOM 785 C CA . ARG A 1 106 ? -11.655 0.085 7.649 1.00 96.94 106 ARG A CA 1
ATOM 786 C C . ARG A 1 106 ? -12.181 0.686 6.344 1.00 96.94 106 ARG A C 1
ATOM 788 O O . ARG A 1 106 ? -12.508 -0.059 5.422 1.00 96.94 106 ARG A O 1
ATOM 795 N N . VAL A 1 107 ? -12.232 2.015 6.240 1.00 97.50 107 VAL A N 1
ATOM 796 C CA . VAL A 1 107 ? -12.604 2.709 4.992 1.00 97.50 107 VAL A CA 1
ATOM 797 C C . VAL A 1 107 ? -11.598 2.392 3.884 1.00 97.50 107 VAL A C 1
ATOM 799 O O . VAL A 1 107 ? -12.001 2.084 2.762 1.00 97.50 107 VAL A O 1
ATOM 802 N N . PHE A 1 108 ? -10.300 2.403 4.196 1.00 96.19 108 PHE A N 1
ATOM 803 C CA . PHE A 1 108 ? -9.240 2.072 3.245 1.00 96.19 108 PHE A CA 1
ATOM 804 C C . PHE A 1 108 ? -9.354 0.640 2.700 1.00 96.19 108 PHE A C 1
ATOM 806 O O . PHE A 1 108 ? -9.212 0.438 1.497 1.00 96.19 108 PHE A O 1
ATOM 813 N N . VAL A 1 109 ? -9.666 -0.350 3.543 1.00 94.06 109 VAL A N 1
ATOM 814 C CA . VAL A 1 109 ? -9.860 -1.744 3.098 1.00 94.06 109 VAL A CA 1
ATOM 815 C C . VAL A 1 109 ? -10.944 -1.836 2.021 1.00 94.06 109 VAL A C 1
ATOM 817 O O . VAL A 1 109 ? -10.718 -2.423 0.961 1.00 94.06 109 VAL A O 1
ATOM 820 N N . VAL A 1 110 ? -12.104 -1.211 2.251 1.00 94.62 110 VAL A N 1
ATOM 821 C CA . VAL A 1 110 ? -13.199 -1.187 1.264 1.00 94.62 110 VAL A CA 1
ATOM 822 C C . VAL A 1 110 ? -12.778 -0.440 -0.000 1.00 94.62 110 VAL A C 1
ATOM 824 O O . VAL A 1 110 ? -13.111 -0.855 -1.112 1.00 94.62 110 VAL A O 1
ATOM 827 N N . LEU A 1 111 ? -12.014 0.642 0.160 1.00 94.19 111 LEU A N 1
ATOM 828 C CA . LEU A 1 111 ? -11.506 1.431 -0.950 1.00 94.19 111 LEU A CA 1
ATOM 829 C C . LEU A 1 111 ? -10.620 0.596 -1.881 1.00 94.19 111 LEU A C 1
ATOM 831 O O . LEU A 1 111 ? -10.841 0.599 -3.088 1.00 94.19 111 LEU A O 1
ATOM 835 N N . ILE A 1 112 ? -9.662 -0.160 -1.342 1.00 91.56 112 ILE A N 1
ATOM 836 C CA . ILE A 1 112 ? -8.786 -1.005 -2.163 1.00 91.56 112 ILE A CA 1
ATOM 837 C C . ILE A 1 112 ? -9.567 -2.148 -2.805 1.00 91.56 112 ILE A C 1
ATOM 839 O O . ILE A 1 112 ? -9.418 -2.380 -4.003 1.00 91.56 112 ILE A O 1
AT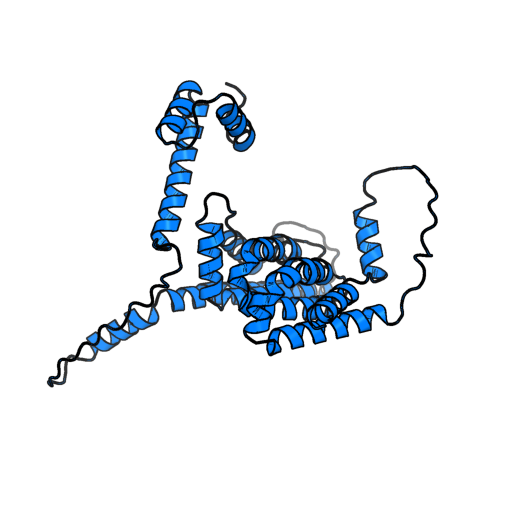OM 843 N N . ALA A 1 113 ? -10.458 -2.803 -2.061 1.00 89.81 113 ALA A N 1
ATOM 844 C CA . ALA A 1 113 ? -11.265 -3.895 -2.599 1.00 89.81 113 ALA A CA 1
ATOM 845 C C . ALA A 1 113 ? -12.101 -3.471 -3.823 1.00 89.81 113 ALA A C 1
ATOM 847 O O . ALA A 1 113 ? -12.289 -4.261 -4.746 1.00 89.81 113 ALA A O 1
ATOM 848 N N . GLN A 1 114 ? -12.589 -2.226 -3.848 1.00 90.88 114 GLN A N 1
ATOM 849 C CA . GLN A 1 114 ? -13.507 -1.755 -4.887 1.00 90.88 114 GLN A CA 1
ATOM 850 C C . GLN A 1 114 ? -12.881 -0.838 -5.949 1.00 90.88 114 GLN A C 1
ATOM 852 O O . GLN A 1 114 ? -13.423 -0.748 -7.049 1.00 90.88 114 GLN A O 1
ATOM 857 N N . PHE A 1 115 ? -11.777 -0.148 -5.645 1.00 93.12 115 PHE A N 1
ATOM 858 C CA . PHE A 1 115 ? -11.218 0.917 -6.493 1.00 93.12 115 PHE A CA 1
ATOM 859 C C . PHE A 1 115 ? -9.738 0.726 -6.859 1.00 93.12 115 PHE A C 1
ATOM 861 O O . PHE A 1 115 ? -9.177 1.599 -7.523 1.00 93.12 115 PHE A O 1
ATOM 868 N N . LYS A 1 116 ? -9.095 -0.393 -6.485 1.00 90.19 116 LYS A N 1
ATOM 869 C CA . LYS A 1 116 ? -7.665 -0.673 -6.758 1.00 90.19 116 LYS A CA 1
ATOM 870 C C . LYS A 1 116 ? -7.214 -0.374 -8.192 1.00 90.19 116 LYS A C 1
ATOM 872 O O . LYS A 1 116 ? -6.184 0.270 -8.375 1.00 90.19 116 LYS A O 1
ATOM 877 N N . ALA A 1 117 ? -8.033 -0.706 -9.194 1.00 90.31 117 ALA A N 1
ATOM 878 C CA . ALA A 1 117 ? -7.737 -0.460 -10.610 1.00 90.31 117 ALA A CA 1
ATOM 879 C C . ALA A 1 117 ? -7.494 1.026 -10.942 1.00 90.31 117 ALA A C 1
ATOM 881 O O . ALA A 1 117 ? -6.807 1.352 -11.908 1.00 90.31 117 ALA A O 1
ATOM 882 N N . HIS A 1 118 ? -8.044 1.938 -10.140 1.00 92.69 118 HIS A N 1
ATOM 883 C CA . HIS A 1 118 ? -7.888 3.374 -10.323 1.00 92.69 118 HIS A CA 1
ATOM 884 C C . HIS A 1 118 ? -6.917 4.013 -9.331 1.00 92.69 118 HIS A C 1
ATOM 886 O O . HIS A 1 118 ? -6.569 5.173 -9.533 1.00 92.69 118 HIS A O 1
ATOM 892 N N . LEU A 1 119 ? -6.468 3.305 -8.292 1.00 93.12 119 LEU A N 1
ATOM 893 C CA . LEU A 1 119 ? -5.768 3.885 -7.139 1.00 93.12 119 LEU A CA 1
ATOM 894 C C . LEU A 1 119 ? -4.284 3.505 -7.050 1.00 93.12 119 LEU A C 1
ATOM 896 O O . LEU A 1 119 ? -3.736 3.453 -5.954 1.00 93.12 119 LEU A O 1
ATOM 900 N N . LYS A 1 120 ? -3.610 3.255 -8.182 1.00 92.56 120 LYS A N 1
ATOM 901 C CA . LYS A 1 120 ? -2.182 2.882 -8.198 1.00 92.56 120 LYS A CA 1
ATOM 902 C C . LYS A 1 120 ? -1.313 3.894 -7.429 1.00 92.56 120 LYS A C 1
ATOM 904 O O . LYS A 1 120 ? -0.586 3.529 -6.512 1.00 92.56 120 LYS A O 1
ATOM 909 N N . SER A 1 121 ? -1.372 5.181 -7.746 1.00 93.25 121 SER A N 1
ATOM 910 C CA . SER A 1 121 ? -0.512 6.157 -7.057 1.00 93.25 121 SER A CA 1
ATOM 911 C C . SER A 1 121 ? -0.874 6.295 -5.576 1.00 93.25 121 SER A C 1
ATOM 913 O O . SER A 1 121 ? -0.000 6.378 -4.721 1.00 93.25 121 SER A O 1
ATOM 915 N N . GLU A 1 122 ? -2.165 6.270 -5.254 1.00 94.94 122 GLU A N 1
ATOM 916 C CA . GLU A 1 122 ? -2.653 6.417 -3.889 1.00 94.94 122 GLU A CA 1
ATOM 917 C C . GLU A 1 122 ? -2.275 5.207 -3.021 1.00 94.94 122 GLU A C 1
ATOM 919 O O . GLU A 1 122 ? -1.789 5.393 -1.908 1.00 94.94 122 GLU A O 1
ATOM 924 N N . MET A 1 123 ? -2.414 3.978 -3.532 1.00 93.69 123 MET A N 1
ATOM 925 C CA . MET A 1 123 ? -1.989 2.745 -2.855 1.00 93.69 123 MET A CA 1
ATOM 926 C C . MET A 1 123 ? -0.511 2.775 -2.481 1.00 93.69 123 MET A C 1
ATOM 928 O O . MET A 1 123 ? -0.162 2.415 -1.356 1.00 93.69 123 MET A O 1
ATOM 932 N N . GLU A 1 124 ? 0.344 3.228 -3.400 1.00 94.25 124 GLU A N 1
ATOM 933 C CA . GLU A 1 124 ? 1.771 3.379 -3.134 1.00 94.25 124 GLU A CA 1
ATOM 934 C C . GLU A 1 124 ? 1.996 4.320 -1.954 1.00 94.25 124 GLU A C 1
ATOM 936 O O . GLU A 1 124 ? 2.665 3.941 -0.992 1.00 94.25 124 GLU A O 1
ATOM 941 N N . VAL A 1 125 ? 1.381 5.507 -1.976 1.00 95.25 125 VAL A N 1
ATOM 942 C CA . VAL A 1 125 ? 1.516 6.502 -0.905 1.00 95.25 125 VAL A CA 1
ATOM 943 C C . VAL A 1 125 ? 1.012 5.952 0.431 1.00 95.25 125 VAL A C 1
ATOM 945 O O . VAL A 1 125 ? 1.737 6.040 1.418 1.00 95.25 125 VAL A O 1
ATOM 948 N N . PHE A 1 126 ? -0.173 5.335 0.481 1.00 95.75 126 PHE A N 1
ATOM 949 C CA . PHE A 1 126 ? -0.715 4.765 1.720 1.00 95.75 126 PHE A CA 1
ATOM 950 C C . PHE A 1 126 ? 0.189 3.689 2.306 1.00 95.75 126 PHE A C 1
ATOM 952 O O . PHE A 1 126 ? 0.541 3.744 3.483 1.00 95.75 126 PHE A O 1
ATOM 959 N N . ILE A 1 127 ? 0.590 2.714 1.493 1.00 95.19 127 ILE A N 1
ATOM 960 C CA . ILE A 1 127 ? 1.397 1.607 1.995 1.00 95.19 127 ILE A CA 1
ATOM 961 C C . ILE A 1 127 ? 2.758 2.136 2.450 1.00 95.19 127 ILE A C 1
ATOM 963 O O . ILE A 1 127 ? 3.186 1.838 3.558 1.00 95.19 127 ILE A O 1
ATOM 967 N N . THR A 1 128 ? 3.424 2.963 1.649 1.00 94.56 128 THR A N 1
ATOM 968 C CA . THR A 1 128 ? 4.787 3.420 1.956 1.00 94.56 128 THR A CA 1
ATOM 969 C C . THR A 1 128 ? 4.848 4.444 3.084 1.00 94.56 128 THR A C 1
ATOM 971 O O . THR A 1 128 ? 5.663 4.293 3.990 1.00 94.56 128 THR A O 1
ATOM 974 N N . HIS A 1 129 ? 4.003 5.473 3.053 1.00 92.38 129 HIS A N 1
ATOM 975 C CA . HIS A 1 129 ? 4.102 6.600 3.981 1.00 92.38 129 HIS A CA 1
ATOM 976 C C . HIS A 1 129 ? 3.303 6.369 5.261 1.00 92.38 129 HIS A C 1
ATOM 978 O O . HIS A 1 129 ? 3.698 6.862 6.313 1.00 92.38 129 HIS A O 1
ATOM 984 N N . ILE A 1 130 ? 2.203 5.614 5.190 1.00 93.88 130 ILE A N 1
ATOM 985 C CA . ILE A 1 130 ? 1.354 5.355 6.354 1.00 93.88 130 ILE A CA 1
ATOM 986 C C . ILE A 1 130 ? 1.681 3.989 6.940 1.00 93.88 130 ILE A C 1
ATOM 988 O O . ILE A 1 130 ? 2.117 3.910 8.082 1.00 93.88 130 ILE A O 1
ATOM 992 N N . PHE A 1 131 ? 1.510 2.902 6.183 1.00 95.69 131 PHE A N 1
ATOM 993 C CA . PHE A 1 131 ? 1.603 1.562 6.770 1.00 95.69 131 PHE A CA 1
ATOM 994 C C . PHE A 1 131 ? 3.038 1.232 7.162 1.00 95.69 131 PHE A C 1
ATOM 996 O O . PHE A 1 131 ? 3.312 0.976 8.332 1.00 95.69 131 PHE A O 1
ATOM 1003 N N . LEU A 1 132 ? 3.973 1.301 6.214 1.00 95.12 132 LEU A N 1
ATOM 1004 C CA . LEU A 1 132 ? 5.385 1.065 6.501 1.00 95.12 132 LEU A CA 1
ATOM 1005 C C . LEU A 1 132 ? 5.936 2.132 7.455 1.00 95.12 132 LEU A C 1
ATOM 1007 O O . LEU A 1 132 ? 6.642 1.780 8.393 1.00 95.12 132 LEU A O 1
ATOM 1011 N N . GLY A 1 133 ? 5.528 3.397 7.299 1.00 94.19 133 GLY A N 1
ATOM 1012 C CA . GLY A 1 133 ? 5.895 4.479 8.217 1.00 94.19 133 GLY A CA 1
ATOM 1013 C C . GLY A 1 133 ? 5.516 4.200 9.678 1.00 94.19 133 GLY A C 1
ATOM 1014 O O . GLY A 1 133 ? 6.356 4.332 10.568 1.00 94.19 133 GLY A O 1
ATOM 1015 N N . LEU A 1 134 ? 4.284 3.747 9.939 1.00 93.25 134 LEU A N 1
ATOM 1016 C CA . LEU A 1 134 ? 3.819 3.382 11.284 1.00 93.25 134 LEU A CA 1
ATOM 1017 C C . LEU A 1 134 ? 4.537 2.143 11.832 1.00 93.25 134 LEU A C 1
ATOM 1019 O O . LEU A 1 134 ? 4.856 2.076 13.019 1.00 93.25 134 LEU A O 1
ATOM 1023 N N . LEU A 1 135 ? 4.816 1.152 10.984 1.00 94.19 135 LEU A N 1
ATOM 1024 C CA . LEU A 1 135 ? 5.523 -0.060 11.400 1.00 94.19 135 LEU A CA 1
ATOM 1025 C C . LEU A 1 135 ? 6.992 0.210 11.754 1.00 94.19 135 LEU A C 1
ATOM 1027 O O . LEU A 1 135 ? 7.496 -0.321 12.750 1.00 94.19 135 LEU A O 1
ATOM 1031 N N . GLU A 1 136 ? 7.661 1.044 10.959 1.00 91.06 136 GLU A N 1
ATOM 1032 C CA . GLU A 1 136 ? 9.083 1.372 11.087 1.00 91.06 136 GLU A CA 1
ATOM 1033 C C . GLU A 1 136 ? 9.362 2.435 12.157 1.00 91.06 136 GLU A C 1
ATOM 1035 O O . GLU A 1 136 ? 10.451 2.444 12.726 1.00 91.06 136 GLU A O 1
ATOM 1040 N N . SER A 1 137 ? 8.391 3.299 12.464 1.00 90.12 137 SER A N 1
ATOM 1041 C CA . SER A 1 137 ? 8.533 4.357 13.465 1.00 90.12 137 SER A CA 1
ATOM 1042 C C . SER A 1 137 ? 8.567 3.810 14.897 1.00 90.12 137 SER A C 1
ATOM 1044 O O . SER A 1 137 ? 7.690 3.050 15.322 1.00 90.12 137 SER A O 1
ATOM 1046 N N . ASP A 1 138 ? 9.555 4.249 15.678 1.00 85.69 138 ASP A N 1
ATOM 1047 C CA . ASP A 1 138 ? 9.668 3.936 17.110 1.00 85.69 138 ASP A CA 1
ATOM 1048 C C . ASP A 1 138 ? 8.616 4.669 17.962 1.00 85.69 138 ASP A C 1
ATOM 1050 O O . ASP A 1 138 ? 8.279 4.210 19.050 1.00 85.69 138 ASP A O 1
ATOM 1054 N N . ASN A 1 139 ? 8.052 5.770 17.452 1.00 85.00 139 ASN A N 1
ATOM 1055 C CA . ASN A 1 139 ? 7.061 6.588 18.160 1.00 85.00 139 ASN A CA 1
ATOM 1056 C C . ASN A 1 139 ? 5.616 6.105 17.956 1.00 85.00 139 ASN A C 1
ATOM 1058 O O . ASN A 1 139 ? 4.691 6.655 18.549 1.00 85.00 139 ASN A O 1
ATOM 1062 N N . SER A 1 140 ? 5.399 5.106 17.098 1.00 90.75 140 SER A N 1
ATOM 1063 C CA . SER A 1 140 ? 4.054 4.593 16.824 1.00 90.75 140 SER A CA 1
ATOM 1064 C C . SER A 1 140 ? 3.592 3.653 17.931 1.00 90.75 140 SER A C 1
ATOM 1066 O O . SER A 1 140 ? 4.330 2.751 18.336 1.00 90.75 140 SER A O 1
ATOM 1068 N N . SER A 1 141 ? 2.351 3.838 18.388 1.00 92.19 141 SER A N 1
ATOM 1069 C CA . SER A 1 141 ? 1.754 2.988 19.417 1.00 92.19 141 SER A CA 1
ATOM 1070 C C . SER A 1 141 ? 1.665 1.533 18.945 1.00 92.19 141 SER A C 1
ATOM 1072 O O . SER A 1 141 ? 1.494 1.246 17.756 1.00 92.19 141 SER A O 1
ATOM 1074 N N . LEU A 1 142 ? 1.754 0.594 19.891 1.00 92.62 142 LEU A N 1
ATOM 1075 C CA . LEU A 1 142 ? 1.567 -0.829 19.604 1.00 92.62 142 LEU A CA 1
ATOM 1076 C C . LEU A 1 142 ? 0.222 -1.084 18.912 1.00 92.62 142 LEU A C 1
ATOM 1078 O O . LEU A 1 142 ? 0.155 -1.853 17.959 1.00 92.62 142 LEU A O 1
ATOM 1082 N N . GLU A 1 143 ? -0.831 -0.420 19.379 1.00 94.62 143 GLU A N 1
ATOM 1083 C CA . GLU A 1 143 ? -2.183 -0.562 18.847 1.00 94.62 143 GLU A CA 1
ATOM 1084 C C . GLU A 1 143 ? -2.251 -0.156 17.368 1.00 94.62 143 GLU A C 1
ATOM 1086 O O . GLU A 1 143 ? -2.747 -0.927 16.548 1.00 94.62 143 GLU A O 1
ATOM 1091 N N . HIS A 1 144 ? -1.646 0.977 16.989 1.00 95.50 144 HIS A N 1
ATOM 1092 C CA . HIS A 1 144 ? -1.567 1.395 15.585 1.00 95.50 144 HIS A CA 1
ATOM 1093 C C . HIS A 1 144 ? -0.792 0.384 14.734 1.00 95.50 144 HIS A C 1
ATOM 1095 O O . HIS A 1 144 ? -1.236 0.033 13.640 1.00 95.50 144 HIS A O 1
ATOM 1101 N N . LYS A 1 145 ? 0.332 -0.143 15.239 1.00 95.75 145 LYS A N 1
ATOM 1102 C CA . LYS A 1 145 ? 1.102 -1.177 14.526 1.00 95.75 145 LYS A CA 1
ATOM 1103 C C . LYS A 1 145 ? 0.280 -2.449 14.308 1.00 95.75 145 LYS A C 1
ATOM 1105 O O . LYS A 1 145 ? 0.315 -3.013 13.216 1.00 95.75 145 LYS A O 1
ATOM 1110 N N . LEU A 1 146 ? -0.479 -2.890 15.312 1.00 96.31 146 LEU A N 1
ATOM 1111 C CA . LEU A 1 146 ? -1.340 -4.071 15.210 1.00 96.31 146 LEU A CA 1
ATOM 1112 C C . LEU A 1 146 ? -2.493 -3.861 14.219 1.00 96.31 146 LEU A C 1
ATOM 1114 O O . LEU A 1 146 ? -2.764 -4.758 13.422 1.00 96.31 146 LEU A O 1
ATOM 1118 N N . LEU A 1 147 ? -3.122 -2.682 14.218 1.00 97.12 147 LEU A N 1
ATOM 1119 C CA . LEU A 1 147 ? -4.167 -2.332 13.251 1.00 97.12 147 LEU A CA 1
ATOM 1120 C C . LEU A 1 147 ? -3.639 -2.354 11.811 1.00 97.12 147 LEU A C 1
ATOM 1122 O O . LEU A 1 147 ? -4.257 -2.951 10.930 1.00 97.12 147 LEU A O 1
ATOM 1126 N N . VAL A 1 148 ? -2.466 -1.762 11.573 1.00 96.88 148 VAL A N 1
ATOM 1127 C CA . VAL A 1 148 ? -1.822 -1.769 10.251 1.00 96.88 148 VAL A CA 1
ATOM 1128 C C . VAL A 1 148 ? -1.456 -3.187 9.814 1.00 96.88 148 VAL A C 1
ATOM 1130 O O . VAL A 1 148 ? -1.689 -3.545 8.659 1.00 96.88 148 VAL A O 1
ATOM 1133 N N . LEU A 1 149 ? -0.918 -4.014 10.716 1.00 97.19 149 LEU A N 1
ATOM 1134 C CA . LEU A 1 149 ? -0.625 -5.416 10.411 1.00 97.19 149 LEU A CA 1
ATOM 1135 C C . LEU A 1 149 ? -1.894 -6.196 10.058 1.00 97.19 149 LEU A C 1
ATOM 1137 O O . LEU A 1 149 ? -1.862 -7.009 9.141 1.00 97.19 149 LEU A O 1
ATOM 1141 N N . GLU A 1 150 ? -3.021 -5.936 10.719 1.00 96.88 150 GLU A N 1
ATOM 1142 C CA . GLU A 1 150 ? -4.284 -6.595 10.379 1.00 96.88 150 GLU A CA 1
ATOM 1143 C C . GLU A 1 150 ? -4.776 -6.203 8.975 1.00 96.88 150 GLU A C 1
ATOM 1145 O O . GLU A 1 150 ? -5.188 -7.072 8.206 1.00 96.88 150 GLU A O 1
ATOM 11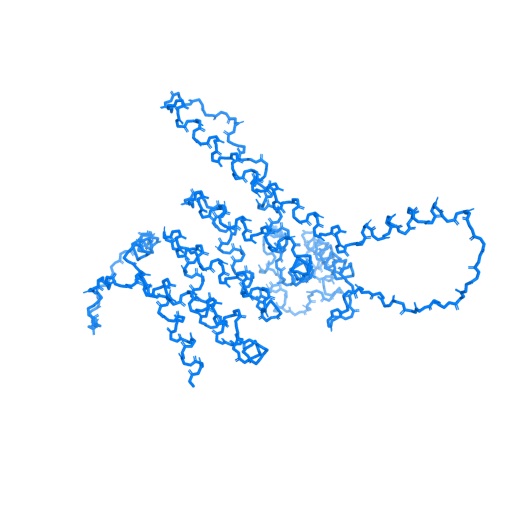50 N N . VAL A 1 151 ? -4.649 -4.930 8.587 1.00 96.38 151 VAL A N 1
ATOM 1151 C CA . VAL A 1 151 ? -4.962 -4.482 7.217 1.00 96.38 151 VAL A CA 1
ATOM 1152 C C . VAL A 1 151 ? -4.009 -5.097 6.194 1.00 96.38 151 VAL A C 1
ATOM 1154 O O . VAL A 1 151 ? -4.454 -5.615 5.169 1.00 96.38 151 VAL A O 1
ATOM 1157 N N . LEU A 1 152 ? -2.701 -5.095 6.468 1.00 96.38 152 LEU A N 1
ATOM 1158 C CA . LEU A 1 152 ? -1.716 -5.737 5.596 1.00 96.38 152 LEU A CA 1
ATOM 1159 C C . LEU A 1 152 ? -1.989 -7.233 5.454 1.00 96.38 152 LEU A C 1
ATOM 1161 O O . LEU A 1 152 ? -1.881 -7.750 4.347 1.00 96.38 152 LEU A O 1
ATOM 1165 N N . LYS A 1 153 ? -2.406 -7.921 6.523 1.00 96.38 153 LYS A N 1
ATOM 1166 C CA . LYS A 1 153 ? -2.831 -9.322 6.456 1.00 96.38 153 LYS A CA 1
ATOM 1167 C C . LYS A 1 153 ? -3.980 -9.496 5.467 1.00 96.38 153 LYS A C 1
ATOM 1169 O O . LYS A 1 153 ? -3.911 -10.393 4.637 1.00 96.38 153 LYS A O 1
ATOM 1174 N N . GLN A 1 154 ? -5.006 -8.644 5.518 1.00 94.69 154 GLN A N 1
ATOM 1175 C CA . GLN A 1 154 ? -6.144 -8.709 4.589 1.00 94.69 154 GLN A CA 1
ATOM 1176 C C . GLN A 1 154 ? -5.715 -8.490 3.135 1.00 94.69 154 GLN A C 1
ATOM 1178 O O . GLN A 1 154 ? -6.105 -9.266 2.267 1.00 94.69 154 GLN A O 1
ATOM 1183 N N . ILE A 1 155 ? -4.847 -7.505 2.884 1.00 93.50 155 ILE A N 1
ATOM 1184 C CA . ILE A 1 155 ? -4.248 -7.273 1.560 1.00 93.50 155 ILE A CA 1
ATOM 1185 C C . ILE A 1 155 ? -3.458 -8.506 1.103 1.00 93.50 155 ILE A C 1
ATOM 1187 O O . ILE A 1 155 ? -3.589 -8.936 -0.037 1.00 93.50 155 ILE A O 1
ATOM 1191 N N . CYS A 1 156 ? -2.667 -9.100 1.998 1.00 94.69 156 CYS A N 1
ATOM 1192 C CA . CYS A 1 156 ? -1.833 -10.259 1.695 1.00 94.69 156 CYS A CA 1
ATOM 1193 C C . CYS A 1 156 ? -2.631 -11.556 1.516 1.00 94.69 156 CYS A C 1
ATOM 1195 O O . CYS A 1 156 ? -2.149 -12.474 0.859 1.00 94.69 156 CYS A O 1
ATOM 1197 N N . LEU A 1 157 ? -3.828 -11.661 2.097 1.00 94.19 157 LEU A N 1
ATOM 1198 C CA . LEU A 1 157 ? -4.725 -12.804 1.910 1.00 94.19 157 LEU A CA 1
ATOM 1199 C C . LEU A 1 157 ? -5.352 -12.823 0.510 1.00 94.19 157 LEU A C 1
ATOM 1201 O O . LEU A 1 157 ? -5.687 -13.904 0.016 1.00 94.19 157 LEU A O 1
ATOM 1205 N N . ASP A 1 158 ? -5.494 -11.660 -0.127 1.00 90.75 158 ASP A N 1
ATOM 1206 C CA . ASP A 1 158 ? -6.022 -11.527 -1.481 1.00 90.75 158 ASP A CA 1
ATOM 1207 C C . ASP A 1 158 ? -4.891 -11.604 -2.520 1.00 90.75 158 ASP A C 1
ATOM 1209 O O . ASP A 1 158 ? -4.145 -10.653 -2.770 1.00 90.75 158 ASP A O 1
ATOM 1213 N N . GLY A 1 159 ? -4.786 -12.763 -3.171 1.00 89.56 159 GLY A N 1
ATOM 1214 C CA . GLY A 1 159 ? -3.787 -13.002 -4.210 1.00 89.56 159 GLY A CA 1
ATOM 1215 C C . GLY A 1 159 ? -3.966 -12.133 -5.461 1.00 89.56 159 GLY A C 1
ATOM 1216 O O . GLY A 1 159 ? -2.982 -11.860 -6.145 1.00 89.56 159 GLY A O 1
ATOM 1217 N N . SER A 1 160 ? -5.181 -11.648 -5.747 1.00 88.81 160 SER A N 1
ATOM 1218 C CA . SER A 1 160 ? -5.418 -10.711 -6.850 1.00 88.81 160 SER A CA 1
ATOM 1219 C C . SER A 1 160 ? -4.828 -9.341 -6.529 1.00 88.81 160 SER A C 1
ATOM 1221 O O . SER A 1 160 ? -4.165 -8.759 -7.385 1.00 88.81 160 SER A O 1
ATOM 1223 N N . ILE A 1 161 ? -5.009 -8.844 -5.299 1.00 90.06 161 ILE A N 1
ATOM 1224 C CA . ILE A 1 161 ? -4.395 -7.578 -4.872 1.00 90.06 161 ILE A CA 1
ATOM 1225 C C . ILE A 1 161 ? -2.867 -7.705 -4.859 1.00 90.06 161 ILE A C 1
ATOM 1227 O O . ILE A 1 161 ? -2.187 -6.835 -5.400 1.00 90.06 161 ILE A O 1
ATOM 1231 N N . LEU A 1 162 ? -2.313 -8.791 -4.307 1.00 91.75 162 LEU A N 1
ATOM 1232 C CA . LEU A 1 162 ? -0.860 -9.006 -4.319 1.00 91.75 162 LEU A CA 1
ATOM 1233 C C . LEU A 1 162 ? -0.285 -9.103 -5.736 1.00 91.75 162 LEU A C 1
ATOM 1235 O O . LEU A 1 162 ? 0.760 -8.512 -6.003 1.00 91.75 162 LEU A O 1
ATOM 1239 N N . GLY A 1 163 ? -0.964 -9.813 -6.640 1.00 88.94 163 GLY A N 1
ATOM 1240 C CA . GLY A 1 163 ? -0.560 -9.907 -8.042 1.00 88.94 163 GLY A CA 1
ATOM 1241 C C . GLY A 1 163 ? -0.557 -8.544 -8.734 1.00 88.94 163 GLY A C 1
ATOM 1242 O O . GLY A 1 163 ? 0.405 -8.205 -9.419 1.00 88.94 163 GLY A O 1
ATOM 1243 N N . GLU A 1 164 ? -1.585 -7.724 -8.501 1.00 88.56 164 GLU A N 1
ATOM 1244 C CA . GLU A 1 164 ? -1.639 -6.353 -9.017 1.00 88.56 164 GLU A CA 1
ATOM 1245 C C . GLU A 1 164 ? -0.528 -5.474 -8.442 1.00 88.56 164 GLU A C 1
ATOM 1247 O O . GLU A 1 164 ? 0.081 -4.721 -9.194 1.00 88.56 164 GLU A O 1
ATOM 1252 N N . ILE A 1 165 ? -0.218 -5.572 -7.144 1.00 92.56 165 ILE A N 1
ATOM 1253 C CA . ILE A 1 165 ? 0.917 -4.847 -6.552 1.00 92.56 165 ILE A CA 1
ATOM 1254 C C . ILE A 1 165 ? 2.224 -5.294 -7.230 1.00 92.56 165 ILE A C 1
ATOM 1256 O O . ILE A 1 165 ? 2.995 -4.466 -7.712 1.00 92.56 165 ILE A O 1
ATOM 1260 N N . PHE A 1 166 ? 2.467 -6.597 -7.340 1.00 92.38 166 PHE A N 1
ATOM 1261 C CA . PHE A 1 166 ? 3.695 -7.106 -7.948 1.00 92.38 166 PHE A CA 1
ATOM 1262 C C . PHE A 1 166 ? 3.862 -6.655 -9.409 1.00 92.38 166 PHE A C 1
ATOM 1264 O O . PHE A 1 166 ? 4.934 -6.206 -9.810 1.00 92.38 166 PHE A O 1
ATOM 1271 N N . LEU A 1 167 ? 2.794 -6.713 -10.206 1.00 89.69 167 LEU A N 1
ATOM 1272 C CA . LEU A 1 167 ? 2.828 -6.287 -11.604 1.00 89.69 167 LEU A CA 1
ATOM 1273 C C . LEU A 1 167 ? 2.967 -4.770 -11.755 1.00 89.69 167 LEU A C 1
ATOM 1275 O O . LEU A 1 167 ? 3.740 -4.300 -12.588 1.00 89.69 167 LEU A O 1
ATOM 1279 N N . ASN A 1 168 ? 2.226 -3.998 -10.959 1.00 90.31 168 ASN A N 1
ATOM 1280 C CA . ASN A 1 168 ? 2.172 -2.547 -11.106 1.00 90.31 168 ASN A CA 1
ATOM 1281 C C . ASN A 1 168 ? 3.423 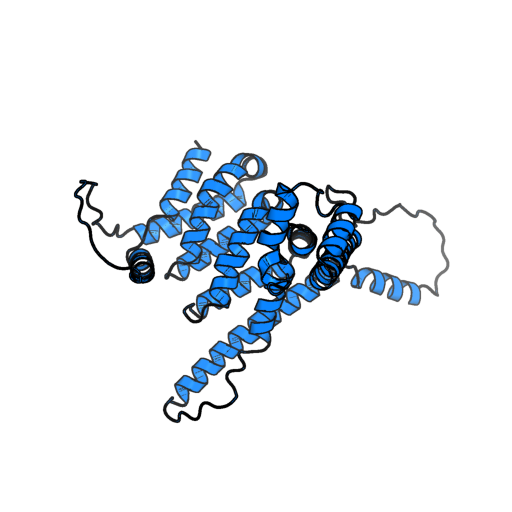-1.841 -10.584 1.00 90.31 168 ASN A C 1
ATOM 1283 O O . ASN A 1 168 ? 3.728 -0.757 -11.083 1.00 90.31 168 ASN A O 1
ATOM 1287 N N . TYR A 1 169 ? 4.122 -2.410 -9.601 1.00 94.19 169 TYR A N 1
ATOM 1288 C CA . TYR A 1 169 ? 5.264 -1.759 -8.958 1.00 94.19 169 TYR A CA 1
ATOM 1289 C C . TYR A 1 169 ? 6.556 -2.553 -9.181 1.00 94.19 169 TYR A C 1
ATOM 1291 O O . TYR A 1 169 ? 7.481 -2.072 -9.836 1.00 94.19 169 TYR A O 1
ATOM 1299 N N . ASP A 1 170 ? 6.602 -3.810 -8.743 1.00 93.06 170 ASP A N 1
ATOM 1300 C CA . ASP A 1 170 ? 7.824 -4.619 -8.776 1.00 93.06 170 ASP A CA 1
ATOM 1301 C C . ASP A 1 170 ? 8.211 -5.082 -10.185 1.00 93.06 170 ASP A C 1
ATOM 1303 O O . ASP A 1 170 ? 9.389 -5.329 -10.413 1.00 93.06 170 ASP A O 1
ATOM 1307 N N . CYS A 1 171 ? 7.288 -5.155 -11.147 1.00 90.56 171 CYS A N 1
ATOM 1308 C CA . CYS A 1 171 ? 7.600 -5.474 -12.550 1.00 90.56 171 CYS A CA 1
ATOM 1309 C C . CYS A 1 171 ? 7.733 -4.239 -13.453 1.00 90.56 171 CYS A C 1
ATOM 1311 O O . CYS A 1 171 ? 8.153 -4.357 -14.605 1.00 90.56 171 CYS A O 1
ATOM 1313 N N . ASP A 1 172 ? 7.415 -3.048 -12.946 1.00 88.69 172 ASP A N 1
ATOM 1314 C CA . ASP A 1 172 ? 7.594 -1.799 -13.678 1.00 88.69 172 ASP A CA 1
ATOM 1315 C C . ASP A 1 172 ? 8.992 -1.225 -13.403 1.00 88.69 172 ASP A C 1
ATOM 1317 O O . ASP A 1 172 ? 9.486 -1.194 -12.275 1.00 88.69 172 ASP A O 1
ATOM 1321 N N . TRP A 1 173 ? 9.653 -0.792 -14.473 1.00 84.69 173 TRP A N 1
ATOM 1322 C CA . TRP A 1 173 ? 10.983 -0.198 -14.437 1.00 84.69 173 TRP A CA 1
ATOM 1323 C C . TRP A 1 173 ? 11.012 1.156 -13.722 1.00 84.69 173 TRP A C 1
ATOM 1325 O O . TRP A 1 173 ? 11.987 1.475 -13.046 1.00 84.69 173 TRP A O 1
ATOM 1335 N N . ASN A 1 174 ? 9.957 1.958 -13.887 1.00 86.25 174 ASN A N 1
ATOM 1336 C CA . ASN A 1 174 ? 9.892 3.316 -13.340 1.00 86.25 174 ASN A CA 1
ATOM 1337 C C . ASN A 1 174 ? 9.257 3.367 -11.948 1.00 86.25 174 ASN A C 1
ATOM 1339 O O . ASN A 1 174 ? 9.155 4.445 -11.365 1.00 86.25 174 ASN A O 1
ATOM 1343 N N . SER A 1 175 ? 8.807 2.221 -11.445 1.00 89.50 175 SER A N 1
ATOM 1344 C CA . SER A 1 175 ? 8.151 2.105 -10.152 1.00 89.50 175 SER A CA 1
ATOM 1345 C C . SER A 1 175 ? 9.081 1.437 -9.140 1.00 89.50 175 SER A C 1
ATOM 1347 O O . SER A 1 175 ? 10.060 0.768 -9.480 1.00 89.50 175 SER A O 1
ATOM 1349 N N . MET A 1 176 ? 8.779 1.646 -7.867 1.00 90.62 176 MET A N 1
ATOM 1350 C CA . MET A 1 176 ? 9.494 1.023 -6.759 1.00 90.62 176 MET A CA 1
ATOM 1351 C C . MET A 1 176 ? 9.105 -0.448 -6.562 1.00 90.62 176 MET A C 1
ATOM 1353 O O . MET A 1 176 ? 8.041 -0.871 -6.990 1.00 90.62 176 MET A O 1
ATOM 1357 N N . ASP A 1 177 ? 9.913 -1.215 -5.829 1.00 94.19 177 ASP A N 1
ATOM 1358 C CA . ASP A 1 177 ? 9.586 -2.605 -5.478 1.00 94.19 177 ASP A CA 1
ATOM 1359 C C . ASP A 1 177 ? 8.667 -2.648 -4.237 1.00 94.19 177 ASP A C 1
ATOM 1361 O O . ASP A 1 177 ? 9.108 -2.894 -3.108 1.00 94.19 177 ASP A O 1
ATOM 1365 N N . LEU A 1 178 ? 7.389 -2.297 -4.415 1.00 96.00 178 LEU A N 1
ATOM 1366 C CA . LEU A 1 178 ? 6.426 -2.153 -3.319 1.00 96.00 178 LEU A CA 1
ATOM 1367 C C . LEU A 1 178 ? 6.112 -3.489 -2.632 1.00 96.00 178 LEU A C 1
ATOM 1369 O O . LEU A 1 178 ? 6.118 -3.546 -1.401 1.00 96.00 178 LEU A O 1
ATOM 1373 N N . PHE A 1 179 ? 5.875 -4.559 -3.395 1.00 96.06 179 PHE A N 1
ATOM 1374 C CA . PHE A 1 179 ? 5.636 -5.899 -2.854 1.00 96.06 179 PHE A CA 1
ATOM 1375 C C . PHE A 1 179 ? 6.835 -6.361 -2.024 1.00 96.06 179 PHE A C 1
ATOM 1377 O O . PHE A 1 179 ? 6.664 -6.757 -0.867 1.00 96.06 179 PHE A O 1
ATOM 1384 N N . LYS A 1 180 ? 8.0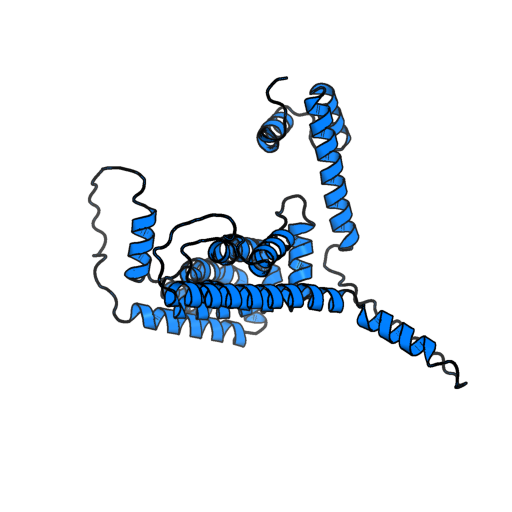55 -6.219 -2.559 1.00 95.81 180 LYS A N 1
ATOM 1385 C CA . LYS A 1 180 ? 9.288 -6.494 -1.812 1.00 95.81 180 LYS A CA 1
ATOM 1386 C C . LYS A 1 180 ? 9.336 -5.735 -0.484 1.00 95.81 180 LYS A C 1
ATOM 1388 O O . LYS A 1 180 ? 9.572 -6.348 0.553 1.00 95.81 180 LYS A O 1
ATOM 1393 N N . ARG A 1 181 ? 9.082 -4.420 -0.487 1.00 96.81 181 ARG A N 1
ATOM 1394 C CA . ARG A 1 181 ? 9.120 -3.602 0.740 1.00 96.81 181 ARG A CA 1
ATOM 1395 C C . ARG A 1 181 ? 8.092 -4.041 1.783 1.00 96.81 181 ARG A C 1
ATOM 1397 O O . ARG A 1 181 ? 8.419 -4.048 2.968 1.00 96.81 181 ARG A O 1
ATOM 1404 N N . ILE A 1 182 ? 6.885 -4.427 1.362 1.00 96.94 182 ILE A N 1
ATOM 1405 C CA . ILE A 1 182 ? 5.864 -4.987 2.261 1.00 96.94 182 ILE A CA 1
ATOM 1406 C C . ILE A 1 182 ? 6.399 -6.261 2.927 1.00 96.94 182 ILE A C 1
ATOM 1408 O O . ILE A 1 182 ? 6.396 -6.368 4.155 1.00 96.94 182 ILE A O 1
ATOM 1412 N N . VAL A 1 183 ? 6.905 -7.207 2.130 1.00 97.06 183 VAL A N 1
ATOM 1413 C CA . VAL A 1 183 ? 7.429 -8.485 2.634 1.00 97.06 183 VAL A CA 1
ATOM 1414 C C . VAL A 1 183 ? 8.637 -8.274 3.548 1.00 97.06 183 VAL A C 1
ATOM 1416 O O . VAL A 1 183 ? 8.719 -8.918 4.596 1.00 97.06 183 VAL A O 1
ATOM 1419 N N . ASP A 1 184 ? 9.545 -7.359 3.209 1.00 96.69 184 ASP A N 1
ATOM 1420 C CA . ASP A 1 184 ? 10.730 -7.039 4.012 1.00 96.69 184 ASP A CA 1
ATOM 1421 C C . ASP A 1 184 ? 10.349 -6.439 5.374 1.00 96.69 184 ASP A C 1
ATOM 1423 O O . ASP A 1 184 ? 10.874 -6.868 6.408 1.00 96.69 184 ASP A O 1
ATOM 1427 N N . ALA A 1 185 ? 9.401 -5.497 5.403 1.00 95.81 185 ALA A N 1
ATOM 1428 C CA . ALA A 1 185 ? 8.926 -4.882 6.641 1.00 95.81 185 ALA A CA 1
ATOM 1429 C C . ALA A 1 185 ? 8.239 -5.903 7.559 1.00 95.81 185 ALA A C 1
ATOM 1431 O O . ALA A 1 185 ? 8.581 -6.011 8.741 1.00 95.81 185 ALA A O 1
ATOM 1432 N N . ILE A 1 186 ? 7.334 -6.719 7.010 1.00 96.38 186 ILE A N 1
ATOM 1433 C CA . ILE A 1 186 ? 6.670 -7.793 7.758 1.00 96.38 186 ILE A CA 1
ATOM 1434 C C . ILE A 1 186 ? 7.708 -8.813 8.253 1.00 96.38 186 ILE A C 1
ATOM 1436 O O . ILE A 1 186 ? 7.670 -9.223 9.413 1.00 96.38 186 ILE A O 1
ATOM 1440 N N . SER A 1 187 ? 8.684 -9.183 7.417 1.00 96.25 187 SER A N 1
ATOM 1441 C CA . SER A 1 187 ? 9.762 -10.111 7.784 1.00 96.25 187 SER A CA 1
ATOM 1442 C C . SER A 1 187 ? 10.637 -9.576 8.911 1.00 96.25 187 SER A C 1
ATOM 1444 O O . SER A 1 187 ? 11.063 -10.339 9.779 1.00 96.25 187 SER A O 1
ATOM 1446 N N . LYS A 1 188 ? 10.919 -8.270 8.921 1.00 94.62 188 LYS A N 1
ATOM 1447 C CA . LYS A 1 188 ? 11.668 -7.615 9.999 1.00 94.62 188 LYS A CA 1
ATOM 1448 C C . LYS A 1 188 ? 10.914 -7.700 11.326 1.00 94.62 188 LYS A C 1
ATOM 1450 O O . LYS A 1 188 ? 11.534 -7.991 12.344 1.00 94.62 188 LYS A O 1
ATOM 1455 N N . ILE A 1 189 ? 9.595 -7.510 11.303 1.00 94.12 189 ILE A N 1
ATOM 1456 C CA . ILE A 1 189 ? 8.734 -7.648 12.486 1.00 94.12 189 ILE A CA 1
ATOM 1457 C C . ILE A 1 189 ? 8.676 -9.108 12.948 1.00 94.12 189 ILE A C 1
ATOM 1459 O O . ILE A 1 189 ? 8.892 -9.388 14.123 1.00 94.12 189 ILE A O 1
ATOM 1463 N N . ALA A 1 190 ? 8.455 -10.047 12.025 1.00 95.00 190 ALA A N 1
ATOM 1464 C CA . ALA A 1 190 ? 8.341 -11.476 12.314 1.00 95.00 190 ALA A CA 1
ATOM 1465 C C . ALA A 1 190 ? 9.631 -12.090 12.888 1.00 95.00 190 ALA A C 1
ATOM 1467 O O . ALA A 1 190 ? 9.577 -13.034 13.671 1.00 95.00 190 ALA A O 1
ATOM 1468 N N . LYS A 1 191 ? 10.805 -11.551 12.536 1.00 92.44 191 LYS A N 1
ATOM 1469 C CA . LYS A 1 191 ? 12.093 -11.960 13.126 1.00 92.44 191 LYS A CA 1
ATOM 1470 C C . LYS A 1 191 ? 12.259 -11.507 14.582 1.00 92.44 191 LYS A C 1
ATOM 1472 O O . LYS A 1 191 ? 13.171 -11.988 15.254 1.00 92.44 191 LYS A O 1
ATOM 1477 N N . GLY A 1 192 ? 11.405 -10.597 15.052 1.00 83.44 192 GLY A N 1
ATOM 1478 C CA . GLY A 1 192 ? 11.570 -9.887 16.311 1.00 83.44 192 GLY A CA 1
ATOM 1479 C C . GLY A 1 192 ? 12.717 -8.881 16.230 1.00 83.44 192 GLY A C 1
ATOM 1480 O O . GLY A 1 192 ? 13.730 -9.094 15.557 1.00 83.44 192 GLY A O 1
ATOM 1481 N N . GLY A 1 193 ? 12.579 -7.748 16.918 1.00 70.50 193 GLY A N 1
ATOM 1482 C CA . GLY A 1 193 ? 13.684 -6.807 17.045 1.00 70.50 193 GLY A CA 1
ATOM 1483 C C . GLY A 1 193 ? 14.861 -7.492 17.739 1.00 70.50 193 GLY A C 1
ATOM 1484 O O . GLY A 1 193 ? 14.792 -7.777 18.932 1.00 70.50 193 GLY A O 1
ATOM 1485 N N . LYS A 1 194 ? 15.968 -7.739 17.027 1.00 54.50 194 LYS A N 1
ATOM 1486 C CA . LYS A 1 194 ? 17.256 -8.081 17.650 1.00 54.50 194 LYS A CA 1
ATOM 1487 C C . LYS A 1 194 ? 17.786 -6.856 18.413 1.00 54.50 194 LYS A C 1
ATOM 1489 O O . LYS A 1 194 ? 18.746 -6.228 17.994 1.00 54.50 194 LYS A O 1
ATOM 1494 N N . LYS A 1 195 ? 17.173 -6.523 19.549 1.00 54.59 195 LYS A N 1
ATOM 1495 C CA . LYS A 1 195 ? 17.777 -5.710 20.618 1.00 54.59 195 LYS A CA 1
ATOM 1496 C C . LYS A 1 195 ? 18.315 -6.623 21.727 1.00 54.59 195 LYS A C 1
ATOM 1498 O O . LYS A 1 195 ? 18.202 -6.325 22.908 1.00 54.59 195 LYS A O 1
ATOM 1503 N N . SER A 1 196 ? 18.872 -7.771 21.339 1.00 42.59 196 SER A N 1
ATOM 1504 C CA . SER A 1 196 ? 19.510 -8.721 22.250 1.00 42.59 196 SER A CA 1
ATOM 1505 C C . SER A 1 196 ? 20.942 -8.979 21.806 1.00 42.59 196 SER A C 1
ATOM 1507 O O . SER A 1 196 ? 21.278 -10.071 21.361 1.00 42.59 196 SER A O 1
ATOM 1509 N N . PHE A 1 197 ? 21.778 -7.954 21.914 1.00 43.06 197 PHE A N 1
ATOM 1510 C CA . PHE A 1 197 ? 23.141 -8.139 22.391 1.00 43.06 197 PHE A CA 1
ATOM 1511 C C . PHE A 1 197 ? 23.581 -6.820 23.035 1.00 43.06 197 PHE A C 1
ATOM 1513 O O . PHE A 1 197 ? 23.539 -5.776 22.395 1.00 43.06 197 PHE A O 1
ATOM 1520 N N . GLU A 1 198 ? 23.897 -6.890 24.327 1.00 43.62 198 GLU A N 1
ATOM 1521 C CA . GLU A 1 198 ? 24.604 -5.863 25.103 1.00 43.62 198 GLU A CA 1
ATOM 1522 C C . GLU A 1 198 ? 23.931 -4.486 25.239 1.00 43.62 198 GLU A C 1
ATOM 1524 O O . GLU A 1 198 ? 24.342 -3.477 24.676 1.00 43.62 198 GLU A O 1
ATOM 1529 N N . SER A 1 199 ? 22.972 -4.396 26.160 1.00 39.97 199 SER A N 1
ATOM 1530 C CA . SER A 1 199 ? 22.954 -3.222 27.032 1.00 39.97 199 SER A CA 1
ATOM 1531 C C . SER A 1 199 ? 22.795 -3.678 28.472 1.00 39.97 199 SER A C 1
ATOM 1533 O O . SER A 1 199 ? 21.704 -3.966 28.964 1.00 39.97 199 SER A O 1
ATOM 1535 N N . THR A 1 200 ? 23.940 -3.807 29.130 1.00 41.94 200 THR A N 1
ATOM 1536 C CA . THR A 1 200 ? 24.088 -3.982 30.571 1.00 41.94 200 THR A CA 1
ATOM 1537 C C . THR A 1 200 ? 23.609 -2.702 31.265 1.00 41.94 200 THR A C 1
ATOM 1539 O O . THR A 1 200 ? 24.409 -1.890 31.713 1.00 41.94 200 THR A O 1
ATOM 1542 N N . GLN A 1 201 ? 22.292 -2.481 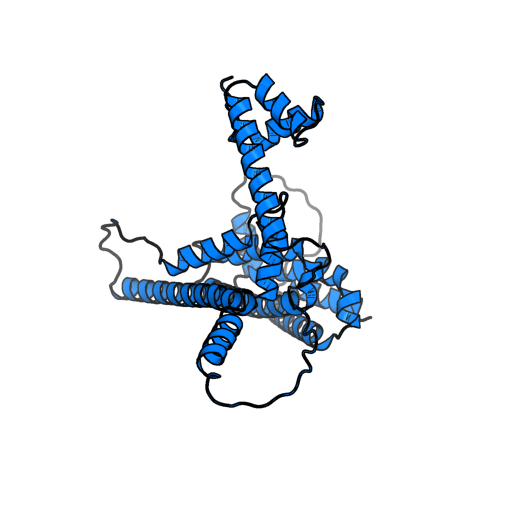31.327 1.00 48.31 201 GLN A N 1
ATOM 1543 C CA . GLN A 1 201 ? 21.684 -1.490 32.218 1.00 48.31 201 GLN A CA 1
ATOM 1544 C C . GLN A 1 201 ? 20.733 -2.194 33.200 1.00 48.31 201 GLN A C 1
ATOM 1546 O O . GLN A 1 201 ? 19.720 -2.764 32.785 1.00 48.31 201 GLN A O 1
ATOM 1551 N N . PRO A 1 202 ? 21.035 -2.191 34.513 1.00 50.56 202 PRO A N 1
ATOM 1552 C CA . PRO A 1 202 ? 20.322 -3.001 35.498 1.00 50.56 202 PRO A CA 1
ATOM 1553 C C . PRO A 1 202 ? 19.061 -2.332 36.085 1.00 50.56 202 PRO A C 1
ATOM 1555 O O . PRO A 1 202 ? 18.580 -2.776 37.121 1.00 50.56 202 PRO A O 1
ATOM 1558 N N . THR A 1 203 ? 18.491 -1.289 35.472 1.00 54.66 203 THR A N 1
ATOM 1559 C CA . THR A 1 203 ? 17.503 -0.415 36.146 1.00 54.66 203 THR A CA 1
ATOM 1560 C C . THR A 1 203 ? 16.030 -0.600 35.756 1.00 54.66 203 THR A C 1
ATOM 1562 O O . THR A 1 203 ? 15.173 0.017 36.383 1.00 54.66 203 THR A O 1
ATOM 1565 N N . SER A 1 204 ? 15.674 -1.449 34.784 1.00 61.66 204 SER A N 1
ATOM 1566 C CA . SER A 1 204 ? 14.257 -1.707 34.461 1.00 61.66 204 SER A CA 1
ATOM 1567 C C . SER A 1 204 ? 13.658 -2.833 35.314 1.00 61.66 204 SER A C 1
ATOM 1569 O O . SER A 1 204 ? 14.216 -3.929 35.407 1.00 61.66 204 SER A O 1
ATOM 1571 N N . SER A 1 205 ? 12.504 -2.558 35.935 1.00 70.62 205 SER A N 1
ATOM 1572 C CA . SER A 1 205 ? 11.767 -3.510 36.774 1.00 70.62 205 SER A CA 1
ATOM 1573 C C . SER A 1 205 ? 11.370 -4.770 35.992 1.00 70.62 205 SER A C 1
ATOM 1575 O O . SER A 1 205 ? 11.084 -4.718 34.793 1.00 70.62 205 SER A O 1
ATOM 1577 N N . ASN A 1 206 ? 11.319 -5.921 36.672 1.00 74.62 206 ASN A N 1
ATOM 1578 C CA . ASN A 1 206 ? 10.968 -7.204 36.045 1.00 74.62 206 ASN A CA 1
ATOM 1579 C C . ASN A 1 206 ? 9.595 -7.166 35.344 1.00 74.62 206 ASN A C 1
ATOM 1581 O O . ASN A 1 206 ? 9.437 -7.764 34.283 1.00 74.62 206 ASN A O 1
ATOM 1585 N N . ALA A 1 207 ? 8.637 -6.401 35.881 1.00 74.12 207 ALA A N 1
ATOM 1586 C CA . ALA A 1 207 ? 7.320 -6.205 35.276 1.00 74.12 207 ALA A CA 1
ATOM 1587 C C . ALA A 1 207 ? 7.378 -5.416 33.952 1.00 74.12 207 ALA A C 1
ATOM 1589 O O . ALA A 1 207 ? 6.716 -5.795 32.988 1.00 74.12 207 ALA A O 1
ATOM 1590 N N . ALA A 1 208 ? 8.210 -4.371 33.858 1.00 73.88 208 ALA A N 1
ATOM 1591 C CA . ALA A 1 208 ? 8.378 -3.595 32.625 1.00 73.88 208 ALA A CA 1
ATOM 1592 C C . ALA A 1 208 ? 9.058 -4.418 31.517 1.00 73.88 208 ALA A C 1
ATOM 1594 O O . ALA A 1 208 ? 8.639 -4.378 30.360 1.00 73.88 208 ALA A O 1
ATOM 1595 N N . LYS A 1 209 ? 10.058 -5.236 31.880 1.00 75.88 209 LYS A N 1
ATOM 1596 C CA . LYS A 1 209 ? 10.690 -6.190 30.951 1.00 75.88 209 LYS A CA 1
ATOM 1597 C C . LYS A 1 209 ? 9.693 -7.236 30.444 1.00 75.88 209 LYS A C 1
ATOM 1599 O O . LYS A 1 209 ? 9.713 -7.581 29.265 1.00 75.88 209 LYS A O 1
ATOM 1604 N N . GLN A 1 210 ? 8.811 -7.727 31.316 1.00 75.56 210 GLN A N 1
ATOM 1605 C CA . GLN A 1 210 ? 7.789 -8.706 30.949 1.00 75.56 210 GLN A CA 1
ATOM 1606 C C . GLN A 1 210 ? 6.717 -8.099 30.034 1.00 75.56 210 GLN A C 1
ATOM 1608 O O . GLN A 1 210 ? 6.375 -8.715 29.028 1.00 75.56 210 GLN A O 1
ATOM 1613 N N . ALA A 1 211 ? 6.249 -6.880 30.319 1.00 75.94 211 ALA A N 1
ATOM 1614 C CA . ALA A 1 211 ? 5.292 -6.171 29.470 1.00 75.94 211 ALA A CA 1
ATOM 1615 C C . ALA A 1 211 ? 5.859 -5.905 28.065 1.00 75.94 211 ALA A C 1
ATOM 1617 O O . ALA A 1 211 ? 5.211 -6.249 27.082 1.00 75.94 211 ALA A O 1
ATOM 1618 N N . SER A 1 212 ? 7.095 -5.398 27.959 1.00 79.56 212 SER A N 1
ATOM 1619 C CA . SER A 1 212 ? 7.769 -5.197 26.664 1.00 79.56 212 SER A CA 1
ATOM 1620 C C . SER A 1 212 ? 7.880 -6.503 25.875 1.00 79.56 212 SER A C 1
ATOM 1622 O O . SER A 1 212 ? 7.571 -6.537 24.689 1.00 79.56 212 SER A O 1
ATOM 1624 N N . LYS A 1 213 ? 8.232 -7.608 26.542 1.00 82.56 213 LYS A N 1
ATOM 1625 C CA . LYS A 1 213 ? 8.343 -8.918 25.891 1.00 82.56 213 LYS A CA 1
ATOM 1626 C C . LYS A 1 213 ? 7.000 -9.423 25.350 1.00 82.56 213 LYS A C 1
ATOM 1628 O O . LYS A 1 213 ? 6.965 -10.035 24.283 1.00 82.56 213 LYS A O 1
ATOM 1633 N N . VAL A 1 214 ? 5.898 -9.182 26.065 1.00 84.06 214 VAL A N 1
ATOM 1634 C CA . VAL A 1 214 ? 4.544 -9.546 25.606 1.00 84.06 214 VAL A CA 1
ATOM 1635 C C . VAL A 1 214 ? 4.149 -8.725 24.376 1.00 84.06 214 VAL A C 1
ATOM 1637 O O . VAL A 1 214 ? 3.630 -9.291 23.415 1.00 84.06 214 VAL A O 1
ATOM 1640 N N . GLN A 1 215 ? 4.448 -7.424 24.366 1.00 85.06 215 GLN A N 1
ATOM 1641 C CA . GLN A 1 215 ? 4.184 -6.551 23.217 1.00 85.06 215 GLN A CA 1
ATOM 1642 C C . GLN A 1 215 ? 4.995 -6.966 21.979 1.00 85.06 215 GLN A C 1
ATOM 1644 O O . GLN A 1 215 ? 4.431 -7.101 20.893 1.00 85.06 215 GLN A O 1
ATOM 1649 N N . ASP A 1 216 ? 6.287 -7.260 22.154 1.00 86.75 216 ASP A N 1
ATOM 1650 C CA . ASP A 1 216 ? 7.150 -7.759 21.077 1.00 86.75 216 ASP A CA 1
ATOM 1651 C C . ASP A 1 216 ? 6.635 -9.092 20.520 1.00 86.75 216 ASP A C 1
ATOM 1653 O O . ASP A 1 216 ? 6.601 -9.301 19.308 1.00 86.75 216 ASP A O 1
ATOM 1657 N N . THR A 1 217 ? 6.170 -9.983 21.402 1.00 90.12 217 THR A N 1
ATOM 1658 C CA . THR A 1 217 ? 5.593 -11.271 20.998 1.00 90.12 217 THR A CA 1
ATOM 1659 C C . THR A 1 217 ? 4.318 -11.073 20.175 1.00 90.12 217 THR A C 1
ATOM 1661 O O . THR A 1 217 ? 4.150 -11.738 19.155 1.00 90.12 217 THR A O 1
ATOM 1664 N N . ALA A 1 218 ? 3.443 -10.139 20.560 1.00 92.56 218 ALA A N 1
ATOM 1665 C CA . ALA A 1 218 ? 2.220 -9.842 19.813 1.00 92.56 218 ALA A CA 1
ATOM 1666 C C . ALA A 1 218 ? 2.517 -9.348 18.386 1.00 92.56 218 ALA A C 1
ATOM 1668 O O . ALA A 1 218 ? 1.895 -9.812 17.428 1.00 92.56 218 ALA A O 1
ATOM 1669 N N . LEU A 1 219 ? 3.509 -8.462 18.230 1.00 93.94 219 LEU A N 1
ATOM 1670 C CA . LEU A 1 219 ? 3.954 -7.991 16.915 1.00 93.94 219 LEU A CA 1
ATOM 1671 C C . LEU A 1 219 ? 4.555 -9.118 16.076 1.00 93.94 219 LEU A C 1
ATOM 1673 O O . LEU A 1 219 ? 4.213 -9.248 14.903 1.00 93.94 219 LEU A O 1
ATOM 1677 N N . VAL A 1 220 ? 5.408 -9.957 16.671 1.00 95.62 220 VAL A N 1
ATOM 1678 C CA . VAL A 1 220 ? 6.010 -11.111 15.987 1.00 95.62 220 VAL A CA 1
ATOM 1679 C C . VAL A 1 220 ? 4.934 -12.066 15.474 1.00 95.62 220 VAL A C 1
ATOM 1681 O O . VAL A 1 220 ? 4.967 -12.443 14.303 1.00 95.62 220 VAL A O 1
ATOM 1684 N N . VAL A 1 221 ? 3.953 -12.417 16.313 1.00 95.69 221 VAL A N 1
ATOM 1685 C CA . VAL A 1 221 ? 2.838 -13.295 15.926 1.00 95.69 221 VAL A CA 1
ATOM 1686 C C . VAL A 1 221 ? 2.056 -12.686 14.765 1.00 95.69 221 VAL A C 1
ATOM 1688 O O . VAL A 1 221 ? 1.843 -13.358 13.757 1.00 95.69 221 VAL A O 1
ATOM 1691 N N . LYS A 1 222 ? 1.704 -11.397 14.843 1.00 95.69 222 LYS A N 1
ATOM 1692 C CA . LYS A 1 222 ? 0.995 -10.717 13.751 1.00 95.69 222 LYS A CA 1
ATOM 1693 C C . LYS A 1 222 ? 1.818 -10.618 12.467 1.00 95.69 222 LYS A C 1
ATOM 1695 O O . LYS A 1 222 ? 1.271 -10.805 11.381 1.00 95.69 222 LYS A O 1
ATOM 1700 N N . GLY A 1 223 ? 3.126 -10.391 12.565 1.00 96.69 223 GLY A N 1
ATOM 1701 C CA . GLY A 1 223 ? 4.034 -10.437 11.419 1.00 96.69 223 GLY A CA 1
ATOM 1702 C C . GLY A 1 223 ? 4.056 -11.817 10.754 1.00 96.69 223 GLY A C 1
ATOM 1703 O O . GLY A 1 223 ? 3.949 -11.919 9.533 1.00 96.69 223 GLY A O 1
ATOM 1704 N N . LEU A 1 224 ? 4.120 -12.893 11.544 1.00 97.19 224 LEU A N 1
ATOM 1705 C CA . LEU A 1 224 ? 4.074 -14.270 11.039 1.00 97.19 224 LEU A CA 1
ATOM 1706 C C . LEU A 1 224 ? 2.728 -14.618 10.389 1.00 97.19 224 LEU A C 1
ATOM 1708 O O . LEU A 1 224 ? 2.713 -15.269 9.341 1.00 97.19 224 LEU A O 1
ATOM 1712 N N . GLU A 1 225 ? 1.607 -14.161 10.955 1.00 97.19 225 GLU A N 1
ATOM 1713 C CA . GLU A 1 225 ? 0.282 -14.293 10.331 1.00 97.19 225 GLU A CA 1
ATOM 1714 C C . GLU A 1 225 ? 0.256 -13.644 8.940 1.00 97.19 225 GLU A C 1
ATOM 1716 O O . GLU A 1 225 ? -0.248 -14.242 7.989 1.00 97.19 225 GLU A O 1
ATOM 1721 N N . CYS A 1 226 ? 0.846 -12.454 8.795 1.00 97.25 226 CYS A N 1
ATOM 1722 C CA . CYS A 1 226 ? 0.926 -11.764 7.509 1.00 97.25 226 CYS A CA 1
ATOM 1723 C C . CYS A 1 226 ? 1.805 -12.517 6.499 1.00 97.25 226 CYS A C 1
ATOM 1725 O O . CYS A 1 226 ? 1.399 -12.687 5.353 1.00 97.25 226 CYS A O 1
ATOM 1727 N N . LEU A 1 227 ? 2.979 -13.023 6.901 1.00 97.56 227 LEU A N 1
ATOM 1728 C CA . LEU A 1 227 ? 3.819 -13.838 6.007 1.00 97.56 227 LEU A CA 1
ATOM 1729 C C . LEU A 1 227 ? 3.106 -15.121 5.576 1.00 97.56 227 LEU A C 1
ATOM 1731 O O . LEU A 1 227 ? 3.170 -15.511 4.411 1.00 97.56 227 LEU A O 1
ATOM 1735 N N . THR A 1 228 ? 2.387 -15.755 6.502 1.00 96.88 228 THR A N 1
ATOM 1736 C CA . THR A 1 228 ? 1.573 -16.937 6.203 1.00 96.88 228 THR A CA 1
ATOM 1737 C C . THR A 1 228 ? 0.461 -16.593 5.214 1.00 96.88 228 THR A C 1
ATOM 1739 O O . THR A 1 228 ? 0.202 -17.373 4.300 1.00 96.88 228 THR A O 1
ATOM 1742 N N . ALA A 1 229 ? -0.156 -15.413 5.339 1.00 96.94 229 ALA A N 1
ATOM 1743 C CA . ALA A 1 229 ? -1.132 -14.914 4.376 1.00 96.94 229 ALA A CA 1
ATOM 1744 C C . ALA A 1 229 ? -0.523 -14.719 2.980 1.00 96.94 229 ALA A C 1
ATOM 1746 O O . ALA A 1 229 ? -1.107 -15.214 2.020 1.00 96.94 229 ALA A O 1
ATOM 1747 N N . VAL A 1 230 ? 0.660 -14.095 2.873 1.00 96.31 230 VAL A N 1
ATOM 1748 C CA . VAL A 1 230 ? 1.385 -13.926 1.597 1.00 96.31 230 VAL A CA 1
ATOM 1749 C C . VAL A 1 230 ? 1.650 -15.278 0.938 1.00 96.31 230 VAL A C 1
ATOM 1751 O O . VAL A 1 230 ? 1.288 -15.499 -0.213 1.00 96.31 230 VAL A O 1
ATOM 1754 N N . VAL A 1 231 ? 2.261 -16.218 1.662 1.00 94.12 231 VAL A N 1
ATOM 1755 C CA . VAL A 1 231 ? 2.581 -17.538 1.097 1.00 94.12 231 VAL A CA 1
ATOM 1756 C C . VAL A 1 231 ? 1.303 -18.304 0.750 1.00 94.12 231 VAL A C 1
ATOM 1758 O O . VAL A 1 231 ? 1.226 -18.950 -0.294 1.00 94.12 231 VAL A O 1
ATOM 1761 N N . GLY A 1 232 ? 0.282 -18.220 1.603 1.00 93.44 232 GLY A N 1
ATOM 1762 C CA . GLY A 1 232 ? -0.998 -18.888 1.406 1.00 93.44 232 GLY A CA 1
ATOM 1763 C C . GLY A 1 232 ? -1.757 -18.386 0.178 1.00 93.44 232 GLY A C 1
ATOM 1764 O O . GLY A 1 232 ? -2.301 -19.200 -0.566 1.00 93.44 232 GLY A O 1
ATOM 1765 N N . SER A 1 233 ? -1.791 -17.075 -0.059 1.00 91.88 233 SER A N 1
ATOM 1766 C CA . SER A 1 233 ? -2.461 -16.487 -1.222 1.00 91.88 233 SER A CA 1
ATOM 1767 C C . SER A 1 233 ? -1.694 -16.754 -2.514 1.00 91.88 233 SER A C 1
ATOM 1769 O O . SER A 1 233 ? -2.302 -17.190 -3.489 1.00 91.88 233 SER A O 1
ATOM 1771 N N . LEU A 1 234 ? -0.364 -16.622 -2.508 1.00 89.62 234 LEU A N 1
ATOM 1772 C CA . LEU A 1 234 ? 0.471 -16.971 -3.660 1.00 89.62 234 LEU A CA 1
ATOM 1773 C C . LEU A 1 234 ? 0.347 -18.453 -4.018 1.00 89.62 234 LEU A C 1
ATOM 1775 O O . LEU A 1 234 ? 0.219 -18.790 -5.192 1.00 89.62 234 LEU A O 1
ATOM 1779 N N . LYS A 1 235 ? 0.303 -19.344 -3.019 1.00 87.94 235 LYS A N 1
ATOM 1780 C CA . LYS A 1 235 ? 0.082 -20.778 -3.245 1.00 87.94 235 LYS A CA 1
ATOM 1781 C C . LYS A 1 235 ? -1.253 -21.052 -3.944 1.00 87.94 235 LYS A C 1
ATOM 1783 O O . LYS A 1 235 ? -1.300 -21.909 -4.823 1.00 87.94 235 LYS A O 1
ATOM 1788 N N . LYS A 1 236 ? -2.320 -20.350 -3.540 1.00 85.69 236 LYS A N 1
ATOM 1789 C CA . LYS A 1 236 ? -3.651 -20.462 -4.160 1.00 85.69 236 LYS A CA 1
ATOM 1790 C C . LYS A 1 236 ? -3.632 -19.971 -5.607 1.00 85.69 236 LYS A C 1
ATOM 1792 O O . LYS A 1 236 ? -4.156 -20.659 -6.466 1.00 85.69 236 LYS A O 1
ATOM 1797 N N . VAL A 1 237 ? -3.010 -18.819 -5.869 1.00 81.88 237 VAL A N 1
ATOM 1798 C CA . VAL A 1 237 ? -2.921 -18.230 -7.219 1.00 81.88 237 VAL A CA 1
ATOM 1799 C C . VAL A 1 237 ? -2.069 -19.079 -8.161 1.00 81.88 237 VAL A C 1
ATOM 1801 O O . VAL A 1 237 ? -2.380 -19.195 -9.339 1.00 81.88 237 VAL A O 1
ATOM 1804 N N . ALA A 1 238 ? -1.003 -19.692 -7.653 1.00 74.00 238 ALA A N 1
ATOM 1805 C CA . ALA A 1 238 ? -0.118 -20.542 -8.440 1.00 74.00 238 ALA A CA 1
ATOM 1806 C C . ALA A 1 238 ? -0.678 -21.959 -8.691 1.00 74.00 238 ALA A C 1
ATOM 1808 O O . ALA A 1 238 ? 0.056 -22.815 -9.172 1.00 74.00 238 ALA A O 1
ATOM 1809 N N . ASN A 1 239 ? -1.944 -22.235 -8.347 1.00 68.25 239 ASN A N 1
ATOM 1810 C CA . ASN A 1 239 ? -2.613 -23.525 -8.553 1.00 68.25 239 ASN A CA 1
ATOM 1811 C C . ASN A 1 239 ? -1.862 -24.755 -7.999 1.00 68.25 239 ASN A C 1
ATOM 1813 O O . ASN A 1 239 ? -2.155 -25.884 -8.394 1.00 68.25 239 ASN A O 1
ATOM 1817 N N . PHE A 1 240 ? -0.959 -24.595 -7.019 1.00 54.09 240 PHE A N 1
ATOM 1818 C CA . PHE A 1 240 ? -0.227 -25.726 -6.420 1.00 54.09 240 PHE A CA 1
ATOM 1819 C C . PHE A 1 240 ? -1.158 -26.804 -5.837 1.00 54.09 240 PHE A C 1
ATOM 1821 O O . PHE A 1 240 ? -0.745 -27.944 -5.642 1.00 54.09 240 PHE A O 1
ATOM 1828 N N . THR A 1 241 ? -2.404 -26.454 -5.508 1.00 52.00 241 THR A N 1
ATOM 1829 C CA . THR A 1 241 ? -3.425 -27.395 -5.033 1.00 52.00 241 THR A CA 1
ATOM 1830 C C . THR A 1 241 ? -4.185 -28.104 -6.147 1.00 52.00 241 THR A C 1
ATOM 1832 O O . THR A 1 241 ? -4.597 -29.235 -5.914 1.00 52.00 241 THR A O 1
ATOM 1835 N N . ASP A 1 242 ? -4.346 -27.503 -7.326 1.00 54.66 242 ASP A N 1
ATOM 1836 C CA . ASP A 1 242 ? -5.060 -28.137 -8.443 1.00 54.66 242 ASP A CA 1
ATOM 1837 C C . ASP A 1 242 ? -4.139 -29.059 -9.239 1.00 54.66 242 ASP A C 1
ATOM 1839 O O . ASP A 1 242 ? -4.554 -30.157 -9.585 1.00 54.66 242 ASP A O 1
ATOM 1843 N N . GLU A 1 243 ? -2.865 -28.699 -9.407 1.00 52.06 243 GLU A N 1
ATOM 1844 C CA . GLU A 1 243 ? -1.833 -29.595 -9.952 1.00 52.06 243 GLU A CA 1
ATOM 1845 C C . GLU A 1 243 ? -1.607 -30.808 -9.037 1.00 52.06 243 GLU A C 1
ATOM 1847 O O . GLU A 1 243 ? -1.571 -31.946 -9.496 1.00 52.06 243 GLU A O 1
ATOM 1852 N N . LYS A 1 244 ? -1.542 -30.593 -7.713 1.00 52.50 244 LYS A N 1
ATOM 1853 C CA . LYS A 1 244 ? -1.421 -31.694 -6.749 1.00 52.50 244 LYS A CA 1
ATOM 1854 C C . LYS A 1 244 ? -2.678 -32.569 -6.706 1.00 52.50 244 LYS A C 1
ATOM 1856 O O . LYS A 1 244 ? -2.549 -33.780 -6.644 1.00 52.50 244 LYS A O 1
ATOM 1861 N N . ARG A 1 245 ? -3.884 -31.987 -6.775 1.00 56.38 245 ARG A N 1
ATOM 1862 C CA . ARG A 1 245 ? -5.143 -32.754 -6.850 1.00 56.38 245 ARG A CA 1
ATOM 1863 C C . ARG A 1 245 ? -5.295 -33.504 -8.169 1.00 56.38 245 ARG A C 1
ATOM 1865 O O . ARG A 1 245 ? -5.825 -34.605 -8.146 1.00 56.38 245 ARG A O 1
ATOM 1872 N N . LYS A 1 246 ? -4.851 -32.934 -9.292 1.00 56.00 246 LYS A N 1
ATOM 1873 C CA . LYS A 1 246 ? -4.795 -33.629 -10.585 1.00 56.00 246 LYS A CA 1
ATOM 1874 C C . LYS A 1 246 ? -3.814 -34.796 -10.522 1.00 56.00 246 LYS A C 1
ATOM 1876 O O . LYS A 1 246 ? -4.180 -35.893 -10.906 1.00 56.00 246 LYS A O 1
ATOM 1881 N N . MET A 1 247 ? -2.630 -34.597 -9.946 1.00 55.12 247 MET A N 1
ATOM 1882 C CA . MET A 1 247 ? -1.628 -35.655 -9.793 1.00 55.12 247 MET A CA 1
ATOM 1883 C C . MET A 1 247 ? -2.049 -36.745 -8.791 1.00 55.12 247 MET A C 1
ATOM 1885 O O . MET A 1 247 ? -1.838 -37.920 -9.060 1.00 55.12 247 MET A O 1
ATOM 1889 N N . ASP A 1 248 ? -2.713 -36.386 -7.686 1.00 59.41 248 ASP A N 1
ATOM 1890 C CA . ASP A 1 248 ? -3.270 -37.349 -6.722 1.00 59.41 248 ASP A CA 1
ATOM 1891 C C . ASP A 1 248 ? -4.478 -38.120 -7.306 1.00 59.41 248 ASP A C 1
ATOM 1893 O O . ASP A 1 248 ? -4.685 -39.276 -6.945 1.00 59.41 248 ASP A O 1
ATOM 1897 N N . LYS A 1 249 ? -5.255 -37.518 -8.226 1.00 59.03 249 LYS A N 1
ATOM 1898 C CA . LYS A 1 249 ? -6.337 -38.194 -8.971 1.00 59.03 249 LYS A CA 1
ATOM 1899 C C . LYS A 1 249 ? -5.812 -39.113 -10.077 1.00 59.03 249 LYS A C 1
ATOM 1901 O O . LYS A 1 249 ? -6.274 -40.238 -10.179 1.00 59.03 249 LYS A O 1
ATOM 1906 N N . MET A 1 250 ? -4.793 -38.688 -10.827 1.00 56.88 250 MET A N 1
ATOM 1907 C CA . MET A 1 250 ? -4.135 -39.524 -11.846 1.00 56.88 250 MET A CA 1
ATOM 1908 C C . MET A 1 250 ? -3.434 -40.755 -11.249 1.00 56.88 250 MET A C 1
ATOM 1910 O O . MET A 1 250 ? -3.195 -41.717 -11.962 1.00 56.88 250 MET A O 1
ATOM 1914 N N . LEU A 1 251 ? -3.111 -40.740 -9.951 1.00 58.28 251 LEU A N 1
ATOM 1915 C CA . LEU A 1 251 ? -2.577 -41.896 -9.218 1.00 58.28 251 LEU A CA 1
ATOM 1916 C C . LEU A 1 251 ? -3.672 -42.773 -8.573 1.00 58.28 251 LEU A C 1
ATOM 1918 O O . LEU A 1 251 ? -3.342 -43.767 -7.929 1.00 58.28 251 LEU A O 1
ATOM 1922 N N . GLN A 1 252 ? -4.951 -42.397 -8.692 1.00 54.84 252 GLN A N 1
ATOM 1923 C CA . GLN A 1 252 ? -6.105 -43.148 -8.173 1.00 54.84 252 GLN A CA 1
ATOM 1924 C C . GLN A 1 252 ? -7.028 -43.699 -9.273 1.00 54.84 252 GLN A C 1
ATOM 1926 O O . GLN A 1 252 ? -7.901 -44.498 -8.953 1.00 54.84 252 GLN A O 1
ATOM 1931 N N . GLU A 1 253 ? -6.833 -43.325 -10.541 1.00 50.12 253 GLU A N 1
ATOM 1932 C CA . GLU A 1 253 ? -7.655 -43.751 -11.690 1.00 50.12 253 GLU A CA 1
ATOM 1933 C C . GLU A 1 253 ? -7.018 -44.906 -12.500 1.00 50.12 253 GLU A C 1
ATOM 1935 O O . GLU A 1 253 ? -7.113 -44.930 -13.720 1.00 50.12 253 GLU A O 1
ATOM 1940 N N . ASP A 1 254 ? -6.383 -45.878 -11.832 1.00 47.44 254 ASP A N 1
ATOM 1941 C CA . ASP A 1 254 ? -5.893 -47.119 -12.475 1.00 47.44 254 ASP A CA 1
ATOM 1942 C C . ASP A 1 254 ? -6.877 -48.310 -12.358 1.00 47.44 254 ASP A C 1
ATOM 1944 O O . ASP A 1 254 ? -6.531 -49.424 -12.733 1.00 47.44 254 ASP A O 1
ATOM 1948 N N . ASP A 1 255 ? -8.113 -48.099 -11.891 1.00 47.75 255 ASP A N 1
ATOM 1949 C CA . ASP A 1 255 ? -9.179 -49.117 -11.909 1.00 47.75 255 ASP A CA 1
ATOM 1950 C C . ASP A 1 255 ? -10.559 -48.447 -12.092 1.00 47.75 255 ASP A C 1
ATOM 1952 O O . ASP A 1 255 ? -11.238 -48.168 -11.106 1.00 47.75 255 ASP A O 1
ATOM 1956 N N . ASP A 1 256 ? -10.958 -48.129 -13.329 1.00 37.88 256 ASP A N 1
ATOM 1957 C CA . ASP A 1 256 ? -12.266 -48.507 -13.911 1.00 37.88 256 ASP A CA 1
ATOM 1958 C C . ASP A 1 256 ? -12.379 -47.991 -15.359 1.00 37.88 256 ASP A C 1
ATOM 1960 O O . ASP A 1 256 ? -12.062 -46.845 -15.678 1.00 37.88 256 ASP A O 1
ATOM 1964 N N . ASP A 1 257 ? -12.814 -48.881 -16.239 1.00 40.00 257 ASP A N 1
ATOM 1965 C CA . ASP A 1 257 ? -12.856 -48.753 -17.694 1.00 40.00 257 ASP A CA 1
ATOM 1966 C C . ASP A 1 257 ? -14.219 -48.157 -18.102 1.00 40.00 257 ASP A C 1
ATOM 1968 O O . ASP A 1 257 ? -15.263 -48.726 -17.777 1.00 40.00 257 ASP A O 1
ATOM 1972 N N . GLY A 1 258 ? -14.262 -47.021 -18.809 1.00 34.97 258 GLY A N 1
ATOM 1973 C CA . GLY A 1 258 ? -15.552 -46.467 -19.241 1.00 34.97 258 GLY A CA 1
ATOM 1974 C C . GLY A 1 258 ? -15.518 -45.096 -19.909 1.00 34.97 258 GLY A C 1
ATOM 1975 O O . GLY A 1 258 ? -15.516 -44.067 -19.245 1.00 34.97 258 GLY A O 1
ATOM 1976 N N . ALA A 1 259 ? -15.558 -45.120 -21.240 1.00 42.41 259 ALA A N 1
ATOM 1977 C CA . ALA A 1 259 ? -15.739 -44.006 -22.167 1.00 42.41 259 ALA A CA 1
ATOM 1978 C C . ALA A 1 259 ? -16.785 -42.946 -21.753 1.00 42.41 259 ALA A C 1
ATOM 1980 O O . ALA A 1 259 ? -17.929 -43.282 -21.463 1.00 42.41 259 ALA A O 1
ATOM 1981 N N . ASP A 1 260 ? -16.423 -41.665 -21.857 1.00 33.91 260 ASP A N 1
ATOM 1982 C CA . ASP A 1 260 ? -16.946 -40.808 -22.929 1.00 33.91 260 ASP A CA 1
ATOM 1983 C C . ASP A 1 260 ? -16.100 -39.532 -23.067 1.00 33.91 260 ASP A C 1
ATOM 1985 O O . ASP A 1 260 ? -15.718 -38.880 -22.093 1.00 33.91 260 ASP A O 1
ATOM 1989 N N . ASP A 1 261 ? -15.773 -39.238 -24.320 1.00 41.16 261 ASP A N 1
ATOM 1990 C CA . ASP A 1 261 ? -14.983 -38.109 -24.793 1.00 41.16 261 ASP A CA 1
ATOM 1991 C C . ASP A 1 261 ? -15.893 -36.877 -24.890 1.00 41.16 261 ASP A C 1
ATOM 1993 O O . ASP A 1 261 ? -16.767 -36.814 -25.747 1.00 41.16 261 ASP A O 1
ATOM 1997 N N . ASP A 1 262 ? -15.708 -35.914 -23.990 1.00 34.59 262 ASP A N 1
ATOM 1998 C CA . ASP A 1 262 ? -16.173 -34.534 -24.166 1.00 34.59 262 ASP A CA 1
ATOM 1999 C C . ASP A 1 262 ? -15.261 -33.614 -23.341 1.00 34.59 262 ASP A C 1
ATOM 2001 O O . ASP A 1 262 ? -15.597 -33.104 -22.265 1.00 34.59 262 ASP A O 1
ATOM 2005 N N . VAL A 1 263 ? -14.030 -33.432 -23.826 1.00 36.91 263 VAL A N 1
ATOM 2006 C CA . VAL A 1 263 ? -13.093 -32.468 -23.243 1.00 36.91 263 VAL A CA 1
ATOM 2007 C C . VAL A 1 263 ? -13.519 -31.067 -23.675 1.00 36.91 263 VAL A C 1
ATOM 2009 O O . VAL A 1 263 ? -13.073 -30.528 -24.686 1.00 36.91 263 VAL A O 1
ATOM 2012 N N . ALA A 1 264 ? -14.413 -30.465 -22.892 1.00 33.66 264 ALA A N 1
ATOM 2013 C CA . ALA A 1 264 ? -14.642 -29.032 -22.929 1.00 33.66 264 ALA A CA 1
ATOM 2014 C C . ALA A 1 264 ? -13.300 -28.305 -22.717 1.00 33.66 264 ALA A C 1
ATOM 2016 O O . ALA A 1 264 ? -12.603 -28.549 -21.729 1.00 33.66 264 ALA A O 1
ATOM 2017 N N . GLU A 1 265 ? -12.938 -27.414 -23.645 1.00 38.62 265 GLU A N 1
ATOM 2018 C CA . GLU A 1 265 ? -11.845 -26.454 -23.476 1.00 38.62 265 GLU A CA 1
ATOM 2019 C C . GLU A 1 265 ? -12.139 -25.557 -22.260 1.00 38.62 265 GLU A C 1
ATOM 2021 O O . GLU A 1 265 ? -12.752 -24.494 -22.381 1.00 38.62 265 GLU A O 1
ATOM 2026 N N . ASP A 1 266 ? -11.718 -25.981 -21.065 1.00 28.42 266 ASP A N 1
ATOM 2027 C CA . ASP A 1 266 ? -11.811 -25.152 -19.868 1.00 28.42 266 ASP A CA 1
ATOM 2028 C C . ASP A 1 266 ? -10.625 -24.185 -19.818 1.00 28.42 266 ASP A C 1
ATOM 2030 O O . ASP A 1 266 ? -9.485 -24.506 -19.468 1.00 28.42 266 ASP A O 1
ATOM 2034 N N . VAL A 1 267 ? -10.949 -22.984 -20.284 1.00 33.66 267 VAL A N 1
ATOM 2035 C CA . VAL A 1 267 ? -10.276 -21.697 -20.149 1.00 33.66 267 VAL A CA 1
ATOM 2036 C C . VAL A 1 267 ? -9.224 -21.682 -19.036 1.00 33.66 267 VAL A C 1
ATOM 2038 O O . VAL A 1 267 ? -9.519 -21.580 -17.846 1.00 33.66 267 VAL A O 1
ATOM 2041 N N . THR A 1 268 ? -7.955 -21.638 -19.441 1.00 35.34 268 THR A N 1
ATOM 2042 C CA . THR A 1 268 ? -6.853 -21.189 -18.591 1.00 35.34 268 THR A CA 1
ATOM 2043 C C . THR A 1 268 ? -7.190 -19.813 -18.015 1.00 35.34 268 THR A C 1
ATOM 2045 O O . THR A 1 268 ? -7.041 -18.795 -18.696 1.00 35.34 268 THR A O 1
ATOM 2048 N N . VAL A 1 269 ? -7.594 -19.747 -16.746 1.00 37.38 269 VAL A N 1
ATOM 2049 C CA . VAL A 1 269 ? -7.697 -18.488 -15.995 1.00 37.38 269 VAL A CA 1
ATOM 2050 C C . VAL A 1 269 ? -6.294 -18.052 -15.552 1.00 37.38 269 VAL A C 1
ATOM 2052 O O . VAL A 1 269 ? -6.034 -17.761 -14.390 1.00 37.38 269 VAL A O 1
ATOM 2055 N N . VAL A 1 270 ? -5.346 -18.000 -16.492 1.00 46.28 270 VAL A N 1
ATOM 2056 C CA . VAL A 1 270 ? -4.197 -17.110 -16.343 1.00 46.28 270 VAL A CA 1
ATOM 2057 C C . VAL A 1 270 ? -4.786 -15.736 -16.576 1.00 46.28 270 VAL A C 1
ATOM 2059 O O . VAL A 1 270 ? -5.238 -15.453 -17.682 1.00 46.28 270 VAL A O 1
ATOM 2062 N N . ALA A 1 271 ? -4.873 -14.932 -15.516 1.00 40.31 271 ALA A N 1
ATOM 2063 C CA . ALA A 1 271 ? -5.398 -13.576 -15.548 1.00 40.31 271 ALA A CA 1
ATOM 2064 C C . ALA A 1 271 ? -4.873 -12.824 -16.782 1.00 40.31 271 ALA A C 1
ATOM 2066 O O . ALA A 1 271 ? -3.762 -12.294 -16.789 1.00 40.31 271 ALA A O 1
ATOM 2067 N N . LYS A 1 272 ? -5.680 -12.796 -17.845 1.00 35.28 272 LYS A N 1
ATOM 2068 C CA . LYS A 1 272 ? -5.414 -12.041 -19.062 1.00 35.28 272 LYS A CA 1
ATOM 2069 C C . LYS A 1 272 ? -5.736 -10.588 -18.719 1.00 35.28 272 LYS A C 1
ATOM 2071 O O . LYS A 1 272 ? -6.827 -10.094 -18.978 1.00 35.28 272 LYS A O 1
ATOM 2076 N N . GLN A 1 273 ? -4.823 -9.949 -17.991 1.00 44.59 273 GLN A N 1
ATOM 2077 C CA . GLN A 1 273 ? -4.859 -8.518 -17.711 1.00 44.59 273 GLN A CA 1
ATOM 2078 C C . GLN A 1 273 ? -4.543 -7.730 -19.003 1.00 44.59 273 GLN A C 1
ATOM 2080 O O . GLN A 1 273 ? -4.016 -8.305 -19.957 1.00 44.59 273 GLN A O 1
ATOM 2085 N N . PRO A 1 274 ? -4.883 -6.427 -19.086 1.00 42.31 274 PRO A N 1
ATOM 2086 C CA . PRO A 1 274 ? -5.084 -5.690 -20.349 1.00 42.31 274 PRO A CA 1
ATOM 2087 C C . PRO A 1 274 ? -3.823 -5.450 -21.195 1.00 42.31 274 PRO A C 1
ATOM 2089 O O . PRO A 1 274 ? -3.893 -4.829 -22.253 1.00 42.31 274 PRO A O 1
ATOM 2092 N N . PHE A 1 275 ? -2.671 -5.928 -20.738 1.00 42.41 275 PHE A N 1
ATOM 2093 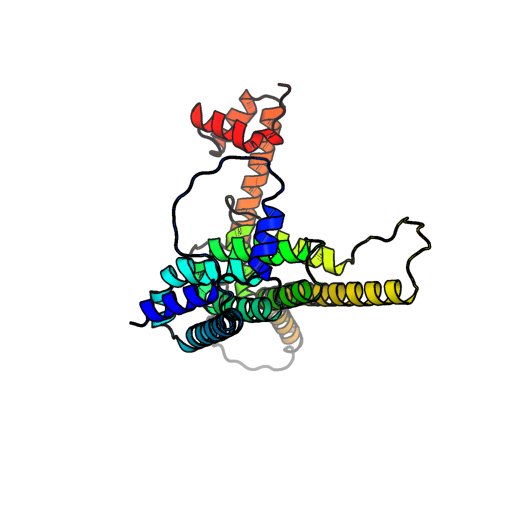C CA . PHE A 1 275 ? -1.399 -5.902 -21.440 1.00 42.41 275 PHE A CA 1
ATOM 2094 C C . PHE A 1 275 ? -0.974 -7.355 -21.628 1.00 42.41 275 PHE A C 1
ATOM 2096 O O . PHE A 1 275 ? -0.724 -8.037 -20.644 1.00 42.41 275 PHE A O 1
ATOM 2103 N N . GLY A 1 276 ? -0.935 -7.843 -22.869 1.00 55.25 276 GLY A N 1
ATOM 2104 C CA . GLY A 1 276 ? -0.755 -9.261 -23.221 1.00 55.25 276 GLY A CA 1
ATOM 2105 C C . GLY A 1 276 ? 0.608 -9.897 -22.901 1.00 55.25 276 GLY A C 1
ATOM 2106 O O . GLY A 1 276 ? 1.076 -10.699 -23.698 1.00 55.25 276 GLY A O 1
ATOM 2107 N N . MET A 1 277 ? 1.245 -9.534 -21.786 1.00 64.81 277 MET A N 1
ATOM 2108 C CA . MET A 1 277 ? 2.508 -10.071 -21.277 1.00 64.81 277 MET A CA 1
ATOM 2109 C C . MET A 1 277 ? 2.255 -10.793 -19.947 1.00 64.81 277 MET A C 1
ATOM 2111 O O . MET A 1 277 ? 1.509 -10.294 -19.103 1.00 64.81 277 MET A O 1
ATOM 2115 N N . SER A 1 278 ? 2.871 -11.959 -19.747 1.00 80.69 278 SER A N 1
ATOM 2116 C CA . SER A 1 278 ? 2.740 -12.697 -18.483 1.00 80.69 278 SER A CA 1
ATOM 2117 C C . SER A 1 278 ? 3.516 -12.021 -17.341 1.00 80.69 278 SER A C 1
ATOM 2119 O O . SER A 1 278 ? 4.448 -11.250 -17.570 1.00 80.69 278 SER A O 1
ATOM 2121 N N . ALA A 1 279 ? 3.173 -12.327 -16.083 1.00 78.00 279 ALA A N 1
ATOM 2122 C CA . ALA A 1 279 ? 3.902 -11.795 -14.924 1.00 78.00 279 ALA A CA 1
ATOM 2123 C C . ALA A 1 279 ? 5.390 -12.179 -14.926 1.00 78.00 279 ALA A C 1
ATOM 2125 O O . ALA A 1 279 ? 6.240 -11.375 -14.547 1.00 78.00 279 ALA A O 1
ATOM 2126 N N . VAL A 1 280 ? 5.700 -13.390 -15.400 1.00 83.56 280 VAL A N 1
ATOM 2127 C CA . VAL A 1 280 ? 7.073 -13.888 -15.548 1.00 83.56 280 VAL A CA 1
ATOM 2128 C C . VAL A 1 280 ? 7.823 -13.063 -16.589 1.00 83.56 280 VAL A C 1
ATOM 2130 O O . VAL A 1 280 ? 8.913 -12.573 -16.317 1.00 83.56 280 VAL A O 1
ATOM 2133 N N . GLU A 1 281 ? 7.210 -12.822 -17.747 1.00 85.19 281 GLU A N 1
ATOM 2134 C CA . GLU A 1 281 ? 7.812 -12.004 -18.803 1.00 85.19 281 GLU A CA 1
ATOM 2135 C C . GLU A 1 281 ? 8.035 -10.554 -18.363 1.00 85.19 281 GLU A C 1
ATOM 2137 O O . GLU A 1 281 ? 9.075 -9.971 -18.674 1.00 85.19 281 GLU A O 1
ATOM 2142 N N . ALA A 1 282 ? 7.084 -9.966 -17.630 1.00 86.56 282 ALA A N 1
ATOM 2143 C CA . ALA A 1 282 ? 7.212 -8.609 -17.112 1.00 86.56 282 ALA A CA 1
ATOM 2144 C C . ALA A 1 282 ? 8.386 -8.499 -16.124 1.00 86.56 282 ALA A C 1
ATOM 2146 O O . ALA A 1 282 ? 9.210 -7.584 -16.234 1.00 86.56 282 ALA A O 1
ATOM 2147 N N . PHE A 1 283 ? 8.508 -9.470 -15.214 1.00 86.75 283 PHE A N 1
ATOM 2148 C CA . PHE A 1 283 ? 9.612 -9.548 -14.264 1.00 86.75 283 PHE A CA 1
ATOM 2149 C C . PHE A 1 283 ? 10.963 -9.766 -14.959 1.00 86.75 283 PHE A C 1
ATOM 2151 O O . PHE A 1 283 ? 11.906 -9.008 -14.726 1.00 86.75 283 PHE A O 1
ATOM 2158 N N . ASP A 1 284 ? 11.053 -10.745 -15.861 1.00 88.81 284 ASP A N 1
ATOM 2159 C CA . ASP A 1 284 ? 12.279 -11.057 -16.601 1.00 88.81 284 ASP A CA 1
ATOM 2160 C C . ASP A 1 284 ? 12.726 -9.888 -17.473 1.00 88.81 284 ASP A C 1
ATOM 2162 O O . ASP A 1 284 ? 13.921 -9.594 -17.572 1.00 88.81 284 ASP A O 1
ATOM 2166 N N . LYS A 1 285 ? 11.767 -9.173 -18.073 1.00 89.56 285 LYS A N 1
ATOM 2167 C CA . LYS A 1 285 ? 12.040 -7.935 -18.794 1.00 89.56 285 LYS A CA 1
ATOM 2168 C C . LYS A 1 285 ? 12.681 -6.922 -17.857 1.00 89.56 285 LYS A C 1
ATOM 2170 O O . LYS A 1 285 ? 13.792 -6.493 -18.154 1.00 89.56 285 LYS A O 1
ATOM 2175 N N . LYS A 1 286 ? 12.048 -6.566 -16.731 1.00 89.38 286 LYS A N 1
ATOM 2176 C CA . LYS A 1 286 ? 12.621 -5.598 -15.775 1.00 89.38 286 LYS A CA 1
ATOM 2177 C C . LYS A 1 286 ? 14.008 -6.030 -15.300 1.00 89.38 286 LYS A C 1
ATOM 2179 O O . LYS A 1 286 ? 14.925 -5.210 -15.307 1.00 89.38 286 LYS A O 1
ATOM 2184 N N . LYS A 1 287 ? 14.181 -7.305 -14.944 1.00 89.56 287 LYS A N 1
ATOM 2185 C CA . LYS A 1 287 ? 15.460 -7.867 -14.500 1.00 89.56 287 LYS A CA 1
ATOM 2186 C C . LYS A 1 287 ? 16.550 -7.709 -15.561 1.00 89.56 287 LYS A C 1
ATOM 2188 O O . LYS A 1 287 ? 17.624 -7.203 -15.251 1.00 89.56 287 LYS A O 1
ATOM 2193 N N . ARG A 1 288 ? 16.256 -8.039 -16.822 1.00 90.94 288 ARG A N 1
ATOM 2194 C CA . ARG A 1 288 ? 17.190 -7.840 -17.939 1.00 90.94 288 ARG A CA 1
ATOM 2195 C C . ARG A 1 288 ? 17.568 -6.369 -18.104 1.00 90.94 288 ARG A C 1
ATOM 2197 O O . ARG A 1 288 ? 18.747 -6.070 -18.258 1.00 90.94 288 ARG A O 1
ATOM 2204 N N . LEU A 1 289 ? 16.599 -5.448 -18.027 1.00 88.06 289 LEU A N 1
ATOM 2205 C CA . LEU A 1 289 ? 16.896 -4.010 -18.084 1.00 88.06 289 LEU A CA 1
ATOM 2206 C C . LEU A 1 289 ? 17.825 -3.590 -16.924 1.00 88.06 289 LEU A C 1
ATOM 2208 O O . LEU A 1 289 ? 18.723 -2.773 -17.121 1.00 88.06 289 LEU A O 1
ATOM 2212 N N . GLN A 1 290 ? 17.642 -4.155 -15.721 1.00 88.44 290 GLN A N 1
ATOM 2213 C CA . GLN A 1 290 ? 18.457 -3.825 -14.541 1.00 88.44 290 GLN A CA 1
ATOM 2214 C C . GLN A 1 290 ? 19.896 -4.319 -14.701 1.00 88.44 290 GLN A C 1
ATOM 2216 O O . GLN A 1 290 ? 20.832 -3.574 -14.403 1.00 88.44 290 GLN A O 1
ATOM 2221 N N . GLU A 1 291 ? 20.067 -5.547 -15.187 1.00 91.25 291 GLU A N 1
ATOM 2222 C CA . GLU A 1 291 ? 21.372 -6.154 -15.460 1.00 91.25 291 GLU A CA 1
ATOM 2223 C C . GLU A 1 291 ? 22.122 -5.390 -16.555 1.00 91.25 291 GLU A C 1
ATOM 2225 O O . GLU A 1 291 ? 23.276 -5.009 -16.358 1.00 91.25 291 GLU A O 1
ATOM 2230 N N . GLU A 1 292 ? 21.456 -5.075 -17.669 1.00 92.75 292 GLU A N 1
ATOM 2231 C CA . GLU A 1 292 ? 22.068 -4.315 -18.761 1.00 92.75 292 GLU A CA 1
ATOM 2232 C C . GLU A 1 292 ? 22.421 -2.881 -18.332 1.00 92.75 292 GLU A C 1
ATOM 2234 O O . GLU A 1 292 ? 23.499 -2.385 -18.662 1.00 92.75 292 GLU A O 1
ATOM 2239 N N . LEU A 1 293 ? 21.574 -2.207 -17.544 1.00 89.94 293 LEU A N 1
ATOM 2240 C CA . LEU A 1 293 ? 21.923 -0.893 -16.998 1.00 89.94 293 LEU A CA 1
ATOM 2241 C C . LEU A 1 293 ? 23.127 -0.979 -16.048 1.00 89.94 293 LEU A C 1
ATOM 2243 O O . LEU A 1 293 ? 24.012 -0.124 -16.102 1.00 89.94 293 LEU A O 1
ATOM 2247 N N . ALA A 1 294 ? 23.175 -1.992 -15.177 1.00 90.25 294 ALA A N 1
ATOM 2248 C CA . ALA A 1 294 ? 24.291 -2.197 -14.258 1.00 90.25 294 ALA A CA 1
ATOM 2249 C C . ALA A 1 294 ? 25.603 -2.474 -15.009 1.00 90.25 294 ALA A C 1
ATOM 2251 O O . ALA A 1 294 ? 26.635 -1.901 -14.658 1.00 90.25 294 ALA A O 1
ATOM 2252 N N . GLU A 1 295 ? 25.558 -3.274 -16.077 1.00 92.62 295 GLU A N 1
ATOM 2253 C CA . GLU A 1 295 ? 26.693 -3.494 -16.975 1.00 92.62 295 GLU A CA 1
ATOM 2254 C C . GLU A 1 295 ? 27.143 -2.184 -17.637 1.00 92.62 295 GLU A C 1
ATOM 2256 O O . GLU A 1 295 ? 28.338 -1.889 -17.692 1.00 92.62 295 GLU A O 1
ATOM 2261 N N . GLY A 1 296 ? 26.198 -1.361 -18.098 1.00 91.38 296 GLY A N 1
ATOM 2262 C CA . GLY A 1 296 ? 26.497 -0.055 -18.681 1.00 91.38 296 GLY A CA 1
ATOM 2263 C C . GLY A 1 296 ? 27.162 0.909 -17.697 1.00 91.38 296 GLY A C 1
ATOM 2264 O O . GLY A 1 296 ? 28.118 1.587 -18.069 1.00 91.38 296 GLY A O 1
ATOM 2265 N N . ILE A 1 297 ? 26.718 0.924 -16.436 1.00 90.31 297 ILE A N 1
ATOM 2266 C CA . ILE A 1 297 ? 27.344 1.702 -15.353 1.00 90.31 297 ILE A CA 1
ATOM 2267 C C . ILE A 1 297 ? 28.753 1.182 -15.052 1.00 90.31 297 ILE A C 1
ATOM 2269 O O . ILE A 1 297 ? 29.682 1.974 -14.922 1.00 90.31 297 ILE A O 1
ATOM 2273 N N . LEU A 1 298 ? 28.946 -0.137 -14.998 1.00 92.00 298 LEU A N 1
ATOM 2274 C CA . LEU A 1 298 ? 30.264 -0.733 -14.778 1.00 92.00 298 LEU A CA 1
ATOM 2275 C C . LEU A 1 298 ? 31.235 -0.359 -15.907 1.00 92.00 298 LEU A C 1
ATOM 2277 O O . LEU A 1 298 ? 32.358 0.070 -15.644 1.00 92.00 298 LEU A O 1
ATOM 2281 N N . LYS A 1 299 ? 30.791 -0.447 -17.168 1.00 91.62 299 LYS A N 1
ATOM 2282 C CA . LYS A 1 299 ? 31.573 0.004 -18.330 1.00 91.62 299 LYS A CA 1
ATOM 2283 C C . LYS A 1 299 ? 31.862 1.497 -18.281 1.00 91.62 299 LYS A C 1
ATOM 2285 O O . LYS A 1 299 ? 32.962 1.895 -18.645 1.00 91.62 299 LYS A O 1
ATOM 2290 N N . PHE A 1 300 ? 30.911 2.308 -17.819 1.00 91.62 300 PHE A N 1
ATOM 2291 C CA . PHE A 1 300 ? 31.114 3.743 -17.638 1.00 91.62 300 PHE A CA 1
ATOM 2292 C C . PHE A 1 300 ? 32.209 4.026 -16.604 1.00 91.62 300 PHE A C 1
ATOM 2294 O O . PHE A 1 300 ? 33.105 4.814 -16.890 1.00 91.62 300 PHE A O 1
ATOM 2301 N N . ASN A 1 301 ? 32.185 3.343 -15.456 1.00 90.81 301 ASN A N 1
ATOM 2302 C CA . ASN A 1 301 ? 33.185 3.511 -14.398 1.00 90.81 301 ASN A CA 1
ATOM 2303 C C . ASN A 1 301 ? 34.584 3.046 -14.833 1.00 90.81 301 ASN A C 1
ATOM 2305 O O . ASN A 1 301 ? 35.575 3.639 -14.428 1.00 90.81 301 ASN A O 1
ATOM 2309 N N . LEU A 1 302 ? 34.680 2.021 -15.691 1.00 91.19 302 LEU A N 1
ATOM 2310 C CA . LEU A 1 302 ? 35.950 1.618 -16.310 1.00 91.19 302 LEU A CA 1
ATOM 2311 C C . LEU A 1 302 ? 36.428 2.633 -17.356 1.00 91.19 302 LEU A C 1
ATOM 2313 O O . LEU A 1 302 ? 37.607 2.976 -17.410 1.00 91.19 302 LEU A O 1
ATOM 2317 N N . LYS A 1 303 ? 35.520 3.068 -18.236 1.00 91.75 303 LYS A N 1
ATOM 2318 C CA . LYS A 1 303 ? 35.791 4.016 -19.316 1.00 91.75 303 LYS A CA 1
ATOM 2319 C C . LYS A 1 303 ? 34.491 4.709 -19.755 1.00 91.75 303 LYS A C 1
ATOM 2321 O O . LYS A 1 303 ? 33.696 4.108 -20.488 1.00 91.75 303 LYS A O 1
ATOM 2326 N N . PRO A 1 304 ? 34.296 6.001 -19.422 1.00 89.50 304 PRO A N 1
ATOM 2327 C CA . PRO A 1 304 ? 33.035 6.710 -19.665 1.00 89.50 304 PRO A CA 1
ATOM 2328 C C . PRO A 1 304 ? 32.553 6.652 -21.117 1.00 89.50 304 PRO A C 1
ATOM 2330 O O . PRO A 1 304 ? 31.370 6.453 -21.390 1.00 89.50 304 PRO A O 1
ATOM 2333 N N . THR A 1 305 ? 33.482 6.750 -22.071 1.00 90.69 305 THR A N 1
ATOM 2334 C CA . THR A 1 305 ? 33.169 6.696 -23.506 1.00 90.69 305 THR A CA 1
ATOM 2335 C C . THR A 1 305 ? 32.608 5.346 -23.952 1.00 90.69 305 THR A C 1
ATOM 2337 O O . THR A 1 305 ? 31.733 5.319 -24.818 1.00 90.69 305 THR A O 1
ATOM 2340 N N . ASP A 1 306 ? 33.053 4.236 -23.363 1.00 91.75 306 ASP A N 1
ATOM 2341 C CA . ASP A 1 306 ? 32.569 2.897 -23.711 1.00 91.75 306 ASP A CA 1
ATOM 2342 C C . ASP A 1 306 ? 31.237 2.593 -23.006 1.00 91.75 306 ASP A C 1
ATOM 2344 O O . ASP A 1 306 ? 30.341 2.006 -23.616 1.00 91.75 306 ASP A O 1
ATOM 2348 N N . GLY A 1 307 ? 31.056 3.078 -21.772 1.00 90.25 307 GLY A N 1
ATOM 2349 C CA . GLY A 1 307 ? 29.775 3.023 -21.061 1.00 90.25 307 GLY A CA 1
ATOM 2350 C C . GLY A 1 307 ? 28.655 3.780 -21.779 1.00 90.25 307 GLY A C 1
ATOM 2351 O O . GLY A 1 307 ? 27.587 3.215 -22.017 1.00 90.25 307 GLY A O 1
ATOM 2352 N N . VAL A 1 308 ? 28.906 5.025 -22.209 1.00 90.50 308 VAL A N 1
ATOM 2353 C CA . VAL A 1 308 ? 27.921 5.813 -22.977 1.00 90.50 308 VAL A CA 1
ATOM 2354 C C . VAL A 1 308 ? 27.585 5.122 -24.299 1.00 90.50 308 VAL A C 1
ATOM 2356 O O . VAL A 1 308 ? 26.409 4.962 -24.617 1.00 90.50 308 VAL A O 1
ATOM 2359 N N . LYS A 1 309 ? 28.588 4.640 -25.048 1.00 92.19 309 LYS A N 1
ATOM 2360 C CA . LYS A 1 309 ? 28.351 3.891 -26.296 1.00 92.19 309 LYS A CA 1
ATOM 2361 C C . LYS A 1 309 ? 27.488 2.652 -26.071 1.00 92.19 309 LYS A C 1
ATOM 2363 O O . LYS A 1 309 ? 26.582 2.399 -26.860 1.00 92.19 309 LYS A O 1
ATOM 2368 N N . PHE A 1 310 ? 27.748 1.897 -25.005 1.00 93.31 310 PHE A N 1
ATOM 2369 C CA . PHE A 1 310 ? 26.972 0.708 -24.667 1.00 93.31 310 PHE A CA 1
ATOM 2370 C C . PHE A 1 310 ? 25.512 1.048 -24.333 1.00 93.31 310 PHE A C 1
ATOM 2372 O O . PHE A 1 310 ? 24.597 0.432 -24.881 1.00 93.31 310 PHE A O 1
ATOM 2379 N N . LEU A 1 311 ? 25.285 2.061 -23.494 1.00 91.50 311 LEU A N 1
ATOM 2380 C CA . LEU A 1 311 ? 23.940 2.495 -23.100 1.00 91.50 311 LEU A CA 1
ATOM 2381 C C . LEU A 1 311 ? 23.142 3.065 -24.282 1.00 91.50 311 LEU A C 1
ATOM 2383 O O . LEU A 1 311 ? 21.941 2.807 -24.391 1.00 91.50 311 LEU A O 1
ATOM 2387 N N . VAL A 1 312 ? 23.811 3.768 -25.202 1.00 91.56 312 VAL A N 1
ATOM 2388 C CA . VAL A 1 312 ? 23.216 4.241 -26.461 1.00 91.56 312 VAL A CA 1
ATOM 2389 C C . VAL A 1 312 ? 22.863 3.074 -27.380 1.00 91.56 312 VAL A C 1
ATOM 2391 O O . VAL A 1 312 ? 21.749 3.016 -27.897 1.00 91.56 312 VAL A O 1
ATOM 2394 N N . ALA A 1 313 ? 23.768 2.106 -27.550 1.00 91.94 313 ALA A N 1
ATOM 2395 C CA . ALA A 1 313 ? 23.527 0.931 -28.388 1.00 91.94 313 ALA A CA 1
ATOM 2396 C C . ALA A 1 313 ? 22.333 0.099 -27.893 1.00 91.94 313 ALA A C 1
ATOM 2398 O O . ALA A 1 313 ? 21.545 -0.407 -28.692 1.00 91.94 313 ALA A O 1
ATOM 2399 N N . LYS A 1 314 ? 22.167 -0.000 -26.572 1.00 89.69 314 LYS A N 1
ATOM 2400 C CA . LYS A 1 314 ? 21.049 -0.694 -25.926 1.00 89.69 314 LYS A CA 1
ATOM 2401 C C . LYS A 1 314 ? 19.767 0.146 -25.808 1.00 89.69 314 LYS A C 1
ATOM 2403 O O . LYS A 1 314 ? 18.765 -0.359 -25.316 1.00 89.69 314 LYS A O 1
ATOM 2408 N N . LYS A 1 315 ? 19.768 1.394 -26.300 1.00 86.31 315 LYS A N 1
ATOM 2409 C CA . LYS A 1 315 ? 18.635 2.343 -26.261 1.00 86.31 315 LYS A CA 1
ATOM 2410 C C . LYS A 1 315 ? 18.178 2.743 -24.849 1.00 86.31 315 LYS A C 1
ATOM 2412 O O . LYS A 1 315 ? 17.050 3.196 -24.679 1.00 86.31 315 LYS A O 1
ATOM 2417 N N . TYR A 1 316 ? 19.054 2.630 -23.850 1.00 82.88 316 TYR A N 1
ATOM 2418 C CA . TYR A 1 316 ? 18.806 3.147 -22.496 1.00 82.88 316 TYR A CA 1
ATOM 2419 C C . TYR A 1 316 ? 19.106 4.641 -22.365 1.00 82.88 316 TYR A C 1
ATOM 2421 O O . TYR A 1 316 ? 18.708 5.275 -21.391 1.00 82.88 316 TYR A O 1
ATOM 2429 N N . MET A 1 317 ? 19.827 5.204 -23.333 1.00 83.94 317 MET A N 1
ATOM 2430 C CA . MET A 1 317 ? 20.211 6.607 -23.368 1.00 83.94 317 MET A CA 1
ATOM 2431 C C . MET A 1 317 ? 20.257 7.079 -24.818 1.00 83.94 317 MET A C 1
ATOM 2433 O O . MET A 1 317 ? 20.740 6.365 -25.692 1.00 83.94 317 MET A O 1
ATOM 2437 N N . GLU A 1 318 ? 19.792 8.292 -25.092 1.00 85.69 318 GLU A N 1
ATOM 2438 C CA . GLU A 1 318 ? 20.052 8.929 -26.382 1.00 85.69 318 GLU A CA 1
ATOM 2439 C C . GLU A 1 318 ? 21.433 9.584 -26.372 1.00 85.69 318 GLU A C 1
ATOM 2441 O O . GLU A 1 318 ? 21.841 10.162 -25.365 1.00 85.69 318 GLU A O 1
ATOM 2446 N N . ASN A 1 319 ? 22.131 9.576 -27.510 1.00 86.38 319 ASN A N 1
ATOM 2447 C CA . ASN A 1 319 ? 23.421 10.256 -27.651 1.00 86.38 319 ASN A CA 1
ATOM 2448 C C . ASN A 1 319 ? 23.252 11.781 -27.806 1.00 86.38 319 ASN A C 1
ATOM 2450 O O . ASN A 1 319 ? 23.701 12.381 -28.781 1.00 86.38 319 ASN A O 1
ATOM 2454 N N . THR A 1 320 ? 22.541 12.404 -26.868 1.00 90.75 320 THR A N 1
ATOM 2455 C CA . THR A 1 320 ? 22.331 13.851 -26.799 1.00 90.75 320 THR A CA 1
ATOM 2456 C C . THR A 1 320 ? 22.877 14.384 -25.473 1.00 90.75 320 THR A C 1
ATOM 2458 O O . THR A 1 320 ? 22.700 13.732 -24.439 1.00 90.75 320 THR A O 1
ATOM 2461 N N . PRO A 1 321 ? 23.490 15.585 -25.444 1.00 89.19 321 PRO A N 1
ATOM 2462 C CA . PRO A 1 321 ? 24.057 16.146 -24.213 1.00 89.19 321 PRO A CA 1
ATOM 2463 C C . PRO A 1 321 ? 23.064 16.197 -23.043 1.00 89.19 321 PRO A C 1
ATOM 2465 O O . PRO A 1 321 ? 23.437 15.952 -21.900 1.00 89.19 321 PRO A O 1
ATOM 2468 N N . ARG A 1 322 ? 21.776 16.445 -23.327 1.00 90.56 322 ARG A N 1
ATOM 2469 C CA . ARG A 1 322 ? 20.702 16.480 -22.324 1.00 90.56 322 ARG A CA 1
ATOM 2470 C C . ARG A 1 322 ? 20.459 15.119 -21.666 1.00 90.56 322 ARG A C 1
ATOM 2472 O O . ARG A 1 322 ? 20.305 15.062 -20.449 1.00 90.56 322 ARG A O 1
ATOM 2479 N N . HIS A 1 323 ? 20.416 14.041 -22.447 1.00 87.06 323 HIS A N 1
ATOM 2480 C CA . HIS A 1 323 ? 20.182 12.695 -21.918 1.00 87.06 323 HIS A CA 1
ATOM 2481 C C . HIS A 1 323 ? 21.401 12.154 -21.175 1.00 87.06 323 HIS A C 1
ATOM 2483 O O . HIS A 1 323 ? 21.237 11.543 -20.121 1.00 87.06 323 HIS A O 1
ATOM 2489 N N . VAL A 1 324 ? 22.610 12.454 -21.660 1.00 86.56 324 VAL A N 1
ATOM 2490 C CA . VAL A 1 324 ? 23.850 12.131 -20.943 1.00 86.56 324 VAL A CA 1
ATOM 2491 C C . VAL A 1 324 ? 23.886 12.860 -19.598 1.00 86.56 324 VAL A C 1
ATOM 2493 O O . VAL A 1 324 ? 24.080 12.222 -18.569 1.00 86.56 324 VAL A O 1
ATOM 2496 N N . ALA A 1 325 ? 23.610 14.169 -19.567 1.00 87.75 325 ALA A N 1
ATOM 2497 C CA . ALA A 1 325 ? 23.567 14.939 -18.322 1.00 87.75 325 ALA A CA 1
ATOM 2498 C C . ALA A 1 325 ? 22.512 14.409 -17.335 1.00 87.75 325 ALA A C 1
ATOM 2500 O O . ALA A 1 325 ? 22.797 14.275 -16.146 1.00 87.75 325 ALA A O 1
ATOM 2501 N N . LYS A 1 326 ? 21.316 14.053 -17.827 1.00 87.50 326 LYS A N 1
ATOM 2502 C CA . LYS A 1 326 ? 20.266 13.437 -17.006 1.00 87.50 326 LYS A CA 1
ATOM 2503 C C . LYS A 1 326 ? 20.728 12.107 -16.405 1.00 87.50 326 LYS A C 1
ATOM 2505 O O . LYS A 1 326 ? 20.561 11.897 -15.212 1.00 87.50 326 LYS A O 1
ATOM 2510 N N . PHE A 1 327 ? 21.359 11.241 -17.197 1.00 87.56 327 PHE A N 1
ATOM 2511 C CA . PHE A 1 327 ? 21.901 9.976 -16.701 1.00 87.56 327 PHE A CA 1
ATOM 2512 C C . PHE A 1 327 ? 22.960 10.180 -15.611 1.00 87.56 327 PHE A C 1
ATOM 2514 O O . PHE A 1 327 ? 22.899 9.518 -14.577 1.00 87.56 327 PHE A O 1
ATOM 2521 N N . LEU A 1 328 ? 23.902 11.107 -15.818 1.00 87.56 328 LEU A N 1
ATOM 2522 C CA . LEU A 1 328 ? 24.941 11.413 -14.829 1.00 87.56 328 LEU A CA 1
ATOM 2523 C C . LEU A 1 328 ? 24.340 11.911 -13.512 1.00 87.56 328 LEU A C 1
ATOM 2525 O O . LEU A 1 328 ? 24.803 11.531 -12.440 1.00 87.56 328 LEU A O 1
ATOM 2529 N N . HIS A 1 329 ? 23.296 12.735 -13.596 1.00 87.31 329 HIS A N 1
ATOM 2530 C CA . HIS A 1 329 ? 22.572 13.227 -12.433 1.00 87.31 329 HIS A CA 1
ATOM 2531 C C . HIS A 1 329 ? 21.833 12.091 -11.706 1.00 87.31 329 HIS A C 1
ATOM 2533 O O . HIS A 1 329 ? 22.049 11.872 -10.510 1.00 87.31 329 HIS A O 1
ATOM 2539 N N . ASP A 1 330 ? 21.024 11.321 -12.438 1.00 86.12 330 ASP A N 1
ATOM 2540 C CA . ASP A 1 330 ? 20.168 10.263 -11.892 1.00 86.12 330 ASP A CA 1
ATOM 2541 C C . ASP A 1 330 ? 20.980 9.083 -11.323 1.00 86.12 330 ASP A C 1
ATOM 2543 O O . ASP A 1 330 ? 20.561 8.450 -10.356 1.00 86.12 330 ASP A O 1
ATOM 2547 N N . GLN A 1 331 ? 22.155 8.783 -11.891 1.00 85.75 331 GLN A N 1
ATOM 2548 C CA . GLN A 1 331 ? 23.040 7.695 -11.445 1.00 85.75 331 GLN A CA 1
ATOM 2549 C C . GLN A 1 331 ? 24.263 8.181 -10.652 1.00 85.75 331 GLN A C 1
ATOM 2551 O O . GLN A 1 331 ? 25.165 7.391 -10.378 1.00 85.75 331 GLN A O 1
ATOM 2556 N N . SER A 1 332 ? 24.296 9.443 -10.218 1.00 82.81 332 SER A N 1
ATOM 2557 C CA . SER A 1 332 ? 25.445 10.074 -9.538 1.00 82.81 332 SER A CA 1
ATOM 2558 C C . SER A 1 332 ? 25.981 9.327 -8.304 1.00 82.81 332 SER A C 1
ATOM 2560 O O . SER A 1 332 ? 27.149 9.478 -7.952 1.00 82.81 332 SER A O 1
ATOM 2562 N N . ASN A 1 333 ? 25.153 8.508 -7.649 1.00 82.06 333 ASN A N 1
ATOM 2563 C CA . ASN A 1 333 ? 25.547 7.684 -6.498 1.00 82.06 333 ASN A CA 1
ATOM 2564 C C . ASN A 1 333 ? 26.206 6.346 -6.879 1.00 82.06 333 ASN A C 1
ATOM 2566 O O . ASN A 1 333 ? 26.782 5.685 -6.020 1.00 82.06 333 ASN A O 1
ATOM 2570 N N . ARG A 1 334 ? 26.086 5.918 -8.139 1.00 83.00 334 ARG A N 1
ATOM 2571 C CA . ARG A 1 334 ? 26.597 4.637 -8.662 1.00 83.00 334 ARG A CA 1
ATOM 2572 C C . ARG A 1 334 ? 27.751 4.818 -9.647 1.00 83.00 334 ARG A C 1
ATOM 2574 O O . ARG A 1 334 ? 28.425 3.845 -9.985 1.00 83.00 334 ARG A O 1
ATOM 2581 N N . LEU A 1 335 ? 27.941 6.044 -10.125 1.00 84.12 335 LEU A N 1
ATOM 2582 C CA . LEU A 1 335 ? 29.033 6.415 -11.008 1.00 84.12 335 LEU A CA 1
ATOM 2583 C C . LEU A 1 335 ? 30.263 6.794 -10.180 1.00 84.12 335 LEU A C 1
ATOM 2585 O O . LEU A 1 335 ? 30.143 7.464 -9.152 1.00 84.12 335 LEU A O 1
ATOM 2589 N N . ASP A 1 336 ? 31.434 6.357 -10.630 1.00 79.19 336 ASP A N 1
ATOM 2590 C CA . ASP A 1 336 ? 32.706 6.756 -10.036 1.00 79.19 336 ASP A CA 1
ATOM 2591 C C . ASP A 1 336 ? 32.946 8.249 -10.310 1.00 79.19 336 ASP A C 1
ATOM 2593 O O . ASP A 1 336 ? 32.878 8.704 -11.452 1.00 79.19 336 ASP A O 1
ATOM 2597 N N . LYS A 1 337 ? 33.178 9.023 -9.245 1.00 73.62 337 LYS A N 1
ATOM 2598 C CA . LYS A 1 337 ? 33.375 10.484 -9.298 1.00 73.62 337 LYS A CA 1
ATOM 2599 C C . LYS A 1 337 ? 34.841 10.872 -9.504 1.00 73.62 337 LYS A C 1
ATOM 2601 O O . LYS A 1 337 ? 35.154 12.059 -9.513 1.00 73.62 337 LYS A O 1
ATOM 2606 N N . THR A 1 338 ? 35.724 9.880 -9.597 1.00 63.47 338 THR A N 1
ATOM 2607 C CA . THR A 1 338 ? 37.184 10.045 -9.598 1.00 63.47 338 THR A CA 1
ATOM 2608 C C . THR A 1 338 ? 37.800 9.948 -11.001 1.00 63.47 338 THR A C 1
ATOM 2610 O O . THR A 1 338 ? 39.018 10.068 -11.124 1.00 63.47 338 THR A O 1
ATOM 2613 N N . MET A 1 339 ? 36.978 9.733 -12.038 1.00 52.00 339 MET A N 1
ATOM 2614 C CA . MET A 1 339 ? 37.376 9.584 -13.449 1.00 52.00 339 MET A CA 1
ATOM 2615 C C . MET A 1 339 ? 37.187 10.858 -14.268 1.00 52.00 339 MET A C 1
ATOM 2617 O O . MET A 1 339 ? 36.135 11.520 -14.102 1.00 52.00 339 MET A O 1
#

Organism: Aphanomyces astaci (NCBI:txid112090)

Sequence (339 aa):
DAFLLFRSLCRISMRSLAEDSAAAATAMTSSSSSAATTSAGPPQGSDDPFAFQSKLVSLDLLLSILNSGGPTFRDRFVTLIKQYLCVSLLQNCTSNYTQIVELSLRVFVVLIAQFKAHLKSEMEVFITHIFLGLLESDNSSLEHKLLVLEVLKQICLDGSILGEIFLNYDCDWNSMDLFKRIVDAISKIAKGGKKSFESTQPTSSNAAKQASKVQDTALVVKGLECLTAVVGSLKKVANFTDEKRKMDKMLQEDDDDGADDDVAEDVTVVAKQPFGMSAVEAFDKKKRLQEELAEGILKFNLKPTDGVKFLVAKKYMENTPRHVAKFLHDQSNRLDKTM